Protein AF-A0A812RTZ8-F1 (afdb_monomer_lite)

Secondary structure (DSSP, 8-state):
--EEEEEEE-HHHHHHHHHHHSTT-S--BTTB-TTGGGT---EEE-PEEEEEEEEEETTEEEEEEEEEE--HIIIIIS---SEEEEEEEE-SS-EEEEEEEE-PPPB-SEEEEEEEE--SSPB---SS-SEEEEETTEEE-GGGPPTTS--S-EE-SS-EEEEETTEEEEE--SS--EEEEE-SS-TT--SSSS---HHHHHTT-TTSPPPTT---EEEEEEEEES-TTTS-SSBSPPPGGGEEETTEE--TT--

Foldseek 3Di:
DWFKKKWFDDPLLQQLLLLQAPPVSDRDAQQADPPLVVQDDGDIWGWDWDDKDFDDDPVDTQKMKTKTATDCCCCVRVQFFGIWIWIWGDDPADIDTDIDGHRGDKDQGFMWMKIWDFDPAAFDADQFEQKWAAPPNDTHRLLPDAFPWQSFKDFGDAGMKGAGPVGIDGDGDDQFRIKGFAFPQRNQTDPRSFGSNNVCSVVSNRRHRDDGHGRRTIMGTNDGCGGRPPHPSIPVDADCVQAPDPPRGDHPPPD

Radius of gyration: 18.99 Å; chains: 1; bounding box: 51×46×48 Å

Structure (mmCIF, N/CA/C/O backbone):
data_AF-A0A812RTZ8-F1
#
_entry.id   AF-A0A812RTZ8-F1
#
loop_
_atom_site.group_PDB
_atom_site.id
_atom_site.type_symbol
_atom_site.label_atom_id
_atom_site.label_alt_id
_atom_site.label_comp_id
_atom_site.label_asym_id
_atom_site.label_entity_id
_atom_site.label_seq_id
_atom_site.pdbx_PDB_ins_code
_atom_site.Cartn_x
_atom_site.Cartn_y
_atom_site.Cartn_z
_atom_site.occupancy
_atom_site.B_iso_or_equiv
_atom_site.auth_seq_id
_atom_site.auth_comp_id
_atom_site.auth_asym_id
_atom_site.auth_atom_id
_atom_site.pdbx_PDB_model_num
ATOM 1 N N . MET A 1 1 ? -8.915 5.136 9.305 1.00 66.75 1 MET A N 1
ATOM 2 C CA . MET A 1 1 ? -8.435 3.767 9.608 1.00 66.75 1 MET A CA 1
ATOM 3 C C . MET A 1 1 ? -8.771 2.836 8.448 1.00 66.75 1 MET A C 1
ATOM 5 O O . MET A 1 1 ? -9.761 3.098 7.780 1.00 66.75 1 MET A O 1
ATOM 9 N N . GLY A 1 2 ? -7.937 1.814 8.209 1.00 84.31 2 GLY A N 1
ATOM 10 C CA . GLY A 1 2 ? -8.222 0.627 7.388 1.00 84.31 2 GLY A CA 1
ATOM 11 C C . GLY A 1 2 ? -8.644 0.832 5.928 1.00 84.31 2 GLY A C 1
ATOM 12 O O . GLY A 1 2 ? -9.663 0.286 5.524 1.00 84.31 2 GLY A O 1
ATOM 13 N N . ALA A 1 3 ? -7.908 1.600 5.119 1.00 94.00 3 ALA A N 1
ATOM 14 C CA . ALA A 1 3 ? -8.292 1.836 3.722 1.00 94.00 3 ALA A CA 1
ATOM 15 C C . ALA A 1 3 ? -7.666 0.809 2.765 1.00 94.00 3 ALA A C 1
ATOM 17 O O . ALA A 1 3 ? -6.473 0.902 2.469 1.00 94.00 3 ALA A O 1
ATOM 18 N N . TYR A 1 4 ? -8.470 -0.122 2.241 1.00 97.38 4 TYR A N 1
ATOM 19 C CA . TYR A 1 4 ? -8.039 -1.023 1.168 1.00 97.38 4 TYR A CA 1
ATOM 20 C C . TYR A 1 4 ? -7.760 -0.241 -0.123 1.00 97.38 4 TYR A C 1
ATOM 22 O O . TYR A 1 4 ? -8.539 0.629 -0.528 1.00 97.38 4 TYR A O 1
ATOM 30 N N . ALA A 1 5 ? -6.670 -0.580 -0.803 1.00 97.56 5 ALA A N 1
ATOM 31 C CA . ALA A 1 5 ? -6.463 -0.220 -2.194 1.00 97.56 5 ALA A CA 1
ATOM 32 C C . ALA A 1 5 ? -5.782 -1.348 -2.963 1.00 97.56 5 ALA A C 1
ATOM 34 O O . ALA A 1 5 ? -5.054 -2.172 -2.409 1.00 97.56 5 ALA A O 1
ATOM 35 N N . TYR A 1 6 ? -5.999 -1.313 -4.268 1.00 97.81 6 TYR A N 1
ATOM 36 C CA . TYR A 1 6 ? -5.327 -2.139 -5.251 1.00 97.81 6 TYR A CA 1
ATOM 37 C C . TYR A 1 6 ? -4.528 -1.222 -6.173 1.00 97.81 6 TYR A C 1
ATOM 39 O O . TYR A 1 6 ? -5.055 -0.213 -6.631 1.00 97.81 6 TYR A O 1
ATOM 47 N N . GLN A 1 7 ? -3.268 -1.526 -6.439 1.00 97.56 7 GLN A N 1
ATOM 48 C CA . GLN A 1 7 ? -2.406 -0.726 -7.296 1.00 97.56 7 GLN A CA 1
ATOM 49 C C . GLN A 1 7 ? -1.886 -1.575 -8.443 1.00 97.56 7 GLN A C 1
ATOM 51 O O . GLN A 1 7 ? -1.353 -2.659 -8.221 1.00 97.56 7 GLN A O 1
ATOM 56 N N . THR A 1 8 ? -2.018 -1.053 -9.655 1.00 96.94 8 THR A N 1
ATOM 57 C CA . THR A 1 8 ? -1.380 -1.579 -10.857 1.00 96.94 8 THR A CA 1
ATOM 58 C C . THR A 1 8 ? -0.143 -0.752 -11.173 1.00 96.94 8 THR A C 1
ATOM 60 O O . THR A 1 8 ? -0.125 0.458 -10.945 1.00 96.94 8 THR A O 1
ATOM 63 N N . PHE A 1 9 ? 0.884 -1.422 -11.677 1.00 95.94 9 PHE A N 1
ATOM 64 C CA . PHE A 1 9 ? 2.194 -0.868 -11.995 1.00 95.94 9 PHE A CA 1
ATOM 65 C C . PHE A 1 9 ? 2.494 -1.115 -13.462 1.00 95.94 9 PHE A C 1
ATOM 67 O O . PHE A 1 9 ? 2.056 -2.125 -14.030 1.00 95.94 9 PHE A O 1
ATOM 74 N N . ASN A 1 10 ? 3.270 -0.225 -14.065 1.00 94.94 10 ASN A N 1
ATOM 75 C CA . ASN A 1 10 ? 3.815 -0.443 -15.391 1.00 94.94 10 ASN A CA 1
ATOM 76 C C . ASN A 1 10 ? 5.263 0.077 -15.511 1.00 94.94 10 ASN A C 1
ATOM 78 O O . ASN A 1 10 ? 5.963 0.257 -14.510 1.00 94.94 10 ASN A O 1
ATOM 82 N N . ASP A 1 11 ? 5.760 0.289 -16.733 1.00 93.56 11 ASP A N 1
ATOM 83 C CA . ASP A 1 11 ? 7.159 0.663 -16.950 1.00 93.56 11 ASP A CA 1
ATOM 84 C C . ASP A 1 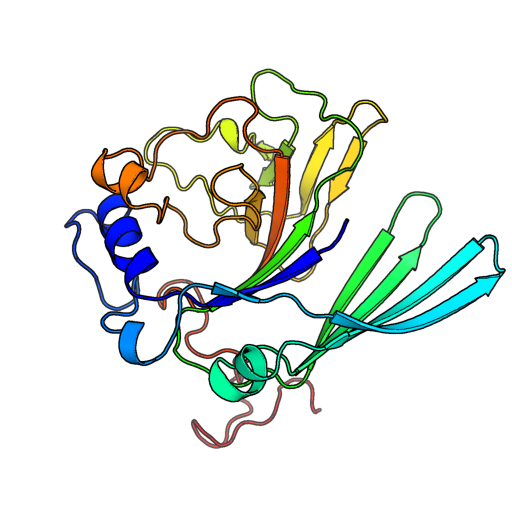11 ? 7.505 2.035 -16.348 1.00 93.56 11 ASP A C 1
ATOM 86 O O . ASP A 1 11 ? 8.696 2.326 -16.187 1.00 93.56 11 ASP A O 1
ATOM 90 N N . THR A 1 12 ? 6.512 2.876 -16.018 1.00 94.56 12 THR A N 1
ATOM 91 C CA . THR A 1 12 ? 6.751 4.155 -15.330 1.00 94.56 12 THR A CA 1
ATOM 92 C C . THR A 1 12 ? 7.290 3.960 -13.922 1.00 94.56 12 THR A C 1
ATOM 94 O O . THR A 1 12 ? 8.064 4.797 -13.471 1.00 94.56 12 THR A O 1
ATOM 97 N N . GLU A 1 13 ? 6.981 2.840 -13.265 1.00 94.56 13 GLU A N 1
ATOM 98 C CA . GLU A 1 13 ? 7.572 2.488 -11.972 1.00 94.56 13 GLU A CA 1
ATOM 99 C C . GLU A 1 13 ? 8.810 1.606 -12.136 1.00 94.56 13 GLU A C 1
ATOM 101 O O . GLU A 1 13 ? 9.810 1.826 -11.450 1.00 94.56 13 GLU A O 1
ATOM 106 N N . TRP A 1 14 ? 8.793 0.637 -13.063 1.00 93.06 14 TRP A N 1
ATOM 107 C CA . TRP A 1 14 ? 9.898 -0.321 -13.202 1.00 93.06 14 TRP A CA 1
ATOM 108 C C . TRP A 1 14 ? 11.219 0.331 -13.573 1.00 93.06 14 TRP A C 1
ATOM 110 O O . TRP A 1 14 ? 12.255 -0.056 -13.032 1.00 93.06 14 TRP A O 1
ATOM 120 N N . LYS A 1 15 ? 11.204 1.309 -14.484 1.00 92.75 15 LYS A N 1
ATOM 121 C CA . LYS A 1 15 ? 12.435 1.946 -14.971 1.00 92.75 15 LYS A CA 1
ATOM 122 C C . LYS A 1 15 ? 13.142 2.728 -13.852 1.00 92.75 15 LYS A C 1
ATOM 124 O O . LYS A 1 15 ? 14.312 2.435 -13.603 1.00 92.75 15 LYS A O 1
ATOM 129 N N . PRO A 1 16 ? 12.478 3.653 -13.126 1.00 94.38 16 PRO A N 1
ATOM 130 C CA . PRO A 1 16 ? 13.071 4.288 -11.951 1.00 94.38 16 PRO A CA 1
ATOM 131 C C . PRO A 1 16 ? 13.465 3.303 -10.853 1.00 94.38 16 PRO A C 1
ATOM 133 O O . PRO A 1 16 ? 14.580 3.381 -10.348 1.00 94.38 16 PRO A O 1
ATOM 136 N N . PHE A 1 17 ? 12.579 2.364 -10.504 1.00 93.75 17 PHE A N 1
ATOM 137 C CA . PHE A 1 17 ? 12.847 1.377 -9.460 1.00 93.75 17 PHE A CA 1
ATOM 138 C C . PHE A 1 17 ? 14.137 0.608 -9.741 1.00 93.75 17 PHE A C 1
ATOM 140 O O . PHE A 1 17 ? 15.010 0.500 -8.884 1.00 93.75 17 PHE A O 1
ATOM 147 N N . THR A 1 18 ? 14.276 0.122 -10.969 1.00 91.19 18 THR A N 1
ATOM 148 C CA . THR A 1 18 ? 15.441 -0.644 -11.393 1.00 91.19 18 THR A CA 1
ATOM 149 C C . THR A 1 18 ? 16.708 0.203 -11.362 1.00 91.19 18 THR A C 1
ATOM 151 O O . THR A 1 18 ? 17.742 -0.260 -10.890 1.00 91.19 18 THR A O 1
ATOM 154 N N . TYR A 1 19 ? 16.625 1.465 -11.789 1.00 91.56 19 TYR A N 1
ATOM 155 C CA . TYR A 1 19 ? 17.744 2.393 -11.668 1.00 91.56 19 TYR A CA 1
ATOM 156 C C . TYR A 1 19 ? 18.161 2.595 -10.202 1.00 91.56 19 TYR A C 1
ATOM 158 O O . TYR A 1 19 ? 19.346 2.688 -9.904 1.00 91.56 19 TYR A O 1
ATOM 166 N N . ALA A 1 20 ? 17.207 2.637 -9.273 1.00 91.69 20 ALA A N 1
ATOM 167 C CA . ALA A 1 20 ? 17.492 2.797 -7.852 1.00 91.69 20 ALA A CA 1
ATOM 168 C C . ALA A 1 20 ? 18.010 1.521 -7.166 1.00 91.69 20 ALA A C 1
ATOM 170 O O . ALA A 1 20 ? 18.787 1.625 -6.220 1.00 91.69 20 ALA A O 1
ATOM 171 N N . TYR A 1 21 ? 17.536 0.345 -7.583 1.00 91.69 21 TYR A N 1
ATOM 172 C CA . TYR A 1 21 ? 17.686 -0.901 -6.827 1.00 91.69 21 TYR A CA 1
ATOM 173 C C . TYR A 1 21 ? 18.672 -1.898 -7.443 1.00 91.69 21 TYR A C 1
ATOM 175 O O . TYR A 1 21 ? 19.401 -2.566 -6.710 1.00 91.69 21 TYR A O 1
ATOM 183 N N . CYS A 1 22 ? 18.708 -2.024 -8.771 1.00 89.25 22 CYS A N 1
ATOM 184 C CA . CYS A 1 22 ? 19.592 -2.970 -9.448 1.00 89.25 22 CYS A CA 1
ATOM 185 C C . CYS A 1 22 ? 20.960 -2.329 -9.697 1.00 89.25 22 CYS A C 1
ATOM 187 O O . CYS A 1 22 ? 21.049 -1.207 -10.193 1.00 89.25 22 CYS A O 1
ATOM 189 N N . LEU A 1 23 ? 22.031 -3.067 -9.394 1.00 85.12 23 LEU A N 1
ATOM 190 C CA . LEU A 1 23 ? 23.413 -2.574 -9.482 1.00 85.12 23 LEU A CA 1
ATOM 191 C C . LEU A 1 23 ? 23.849 -2.178 -10.901 1.00 85.12 23 LEU A C 1
ATOM 193 O O . LEU A 1 23 ? 24.709 -1.320 -11.055 1.00 85.12 23 LEU A O 1
ATOM 197 N N . ASP A 1 24 ? 23.281 -2.804 -11.929 1.00 88.38 24 ASP A N 1
ATOM 198 C CA . ASP A 1 24 ? 23.552 -2.497 -13.338 1.00 88.38 24 ASP A CA 1
ATOM 199 C C . ASP A 1 24 ? 22.587 -1.449 -13.922 1.00 88.38 24 ASP A C 1
ATOM 201 O O . ASP A 1 24 ? 22.722 -1.054 -15.082 1.00 88.38 24 ASP A O 1
ATOM 205 N N . HIS A 1 25 ? 21.612 -0.998 -13.126 1.00 87.94 25 HIS A N 1
ATOM 206 C CA . HIS A 1 25 ? 20.538 -0.094 -13.528 1.00 87.94 25 HIS A CA 1
ATOM 207 C C . HIS A 1 25 ? 19.707 -0.599 -14.725 1.00 87.94 25 HIS A C 1
ATOM 209 O O . HIS A 1 25 ? 19.065 0.204 -15.408 1.00 87.94 25 HIS A O 1
ATOM 215 N N . GLN A 1 26 ? 19.708 -1.911 -14.999 1.00 87.00 26 GLN A N 1
ATOM 216 C CA . GLN A 1 26 ? 18.977 -2.524 -16.112 1.00 87.00 26 GLN A CA 1
ATOM 217 C C . GLN A 1 26 ? 17.823 -3.388 -15.619 1.00 87.00 26 GLN A C 1
ATOM 219 O O . GLN A 1 26 ? 17.943 -4.108 -14.634 1.00 87.00 26 GLN A O 1
ATOM 224 N N . MET A 1 27 ? 16.688 -3.336 -16.325 1.00 86.12 27 MET A N 1
ATOM 225 C CA . MET A 1 27 ? 15.540 -4.201 -16.034 1.00 86.12 27 MET A CA 1
ATOM 226 C C . MET A 1 27 ? 15.933 -5.668 -16.181 1.00 86.12 27 MET A C 1
ATOM 228 O O . MET A 1 27 ? 16.280 -6.122 -17.270 1.00 86.12 27 MET A O 1
ATOM 232 N N . GLN A 1 28 ? 15.834 -6.409 -15.081 1.00 82.25 28 GLN A N 1
ATOM 233 C CA . GLN A 1 28 ? 16.120 -7.836 -15.040 1.00 82.25 28 GLN A CA 1
ATOM 234 C C . GLN A 1 28 ? 14.826 -8.637 -14.914 1.00 82.25 28 GLN A C 1
ATOM 236 O O . GLN A 1 28 ? 13.902 -8.263 -14.176 1.00 82.25 28 GLN A O 1
ATOM 241 N N . ALA A 1 29 ? 14.778 -9.769 -15.619 1.00 78.88 29 ALA A N 1
ATOM 242 C CA . ALA A 1 29 ? 13.724 -10.754 -15.433 1.00 78.88 29 ALA A CA 1
ATOM 243 C C . ALA A 1 29 ? 13.704 -11.199 -13.964 1.00 78.88 29 ALA A C 1
ATOM 245 O O . ALA A 1 29 ? 14.739 -11.509 -13.380 1.00 78.88 29 ALA A O 1
ATOM 246 N N . GLY A 1 30 ? 12.520 -11.198 -13.359 1.00 81.25 30 GLY A N 1
ATOM 247 C CA . GLY A 1 30 ? 12.341 -11.544 -11.952 1.00 81.25 30 GLY A CA 1
ATOM 248 C C . GLY A 1 30 ? 12.328 -10.354 -10.994 1.00 81.25 30 GLY A C 1
ATOM 249 O O . GLY A 1 30 ? 11.637 -10.447 -9.991 1.00 81.25 30 GLY A O 1
ATOM 250 N N . PHE A 1 31 ? 12.966 -9.226 -11.314 1.00 84.06 31 PHE A N 1
ATOM 251 C CA . PHE A 1 31 ? 12.882 -7.990 -10.509 1.00 84.06 31 PHE A CA 1
ATOM 252 C C . PHE A 1 31 ? 11.928 -6.947 -11.092 1.00 84.06 31 PHE A C 1
ATOM 254 O O . PHE A 1 31 ? 11.524 -6.014 -10.404 1.00 84.06 31 PHE A O 1
ATOM 261 N N . SER A 1 32 ? 11.590 -7.092 -12.369 1.00 88.12 32 SER A N 1
ATOM 262 C CA . SER A 1 32 ? 10.770 -6.150 -13.122 1.00 88.12 32 SER A CA 1
ATOM 263 C C . SER A 1 32 ? 9.871 -6.891 -14.108 1.00 88.12 32 SER A C 1
ATOM 265 O O . SER A 1 32 ? 10.052 -8.089 -14.360 1.00 88.12 32 SER A O 1
ATOM 267 N N . LYS A 1 33 ? 8.915 -6.163 -14.695 1.00 88.00 33 LYS A N 1
ATOM 268 C CA . LYS A 1 33 ? 8.027 -6.662 -15.751 1.00 88.00 33 LYS A CA 1
ATOM 269 C C . LYS A 1 33 ? 8.167 -5.776 -16.998 1.00 88.00 33 LYS A C 1
ATOM 271 O O . LYS A 1 33 ? 7.364 -4.865 -17.181 1.00 88.00 33 LYS A O 1
ATOM 276 N N . PRO A 1 34 ? 9.202 -5.992 -17.836 1.00 86.19 34 PRO A N 1
ATOM 277 C CA . PRO A 1 34 ? 9.448 -5.162 -19.014 1.00 86.19 34 PRO A CA 1
ATOM 278 C C . PRO A 1 34 ? 8.269 -5.178 -19.989 1.00 86.19 34 PRO A C 1
ATOM 280 O O . PRO A 1 34 ? 7.639 -6.218 -20.184 1.00 86.19 34 PRO A O 1
ATOM 283 N N . ASN A 1 35 ? 8.020 -4.049 -20.658 1.00 86.50 35 ASN A N 1
ATOM 284 C CA . ASN A 1 35 ? 6.919 -3.861 -21.611 1.00 86.50 35 ASN A CA 1
ATOM 285 C C . ASN A 1 35 ? 5.522 -3.952 -20.975 1.00 86.50 35 ASN A C 1
ATOM 287 O O . ASN A 1 35 ? 4.527 -4.173 -21.671 1.00 86.50 35 ASN A O 1
ATOM 291 N N . SER A 1 36 ? 5.425 -3.758 -19.659 1.00 89.12 36 SER A N 1
ATOM 292 C CA . SER A 1 36 ? 4.156 -3.817 -18.923 1.00 89.12 36 SER A CA 1
ATOM 293 C C . SER A 1 36 ? 3.169 -2.719 -19.326 1.00 89.12 36 SER A C 1
ATOM 295 O O . SER A 1 36 ? 1.966 -2.918 -19.195 1.00 89.12 36 SER A O 1
ATOM 297 N N . ASN A 1 37 ? 3.638 -1.622 -19.933 1.00 90.88 37 ASN A N 1
ATOM 298 C CA . ASN A 1 37 ? 2.779 -0.581 -20.517 1.00 90.88 37 ASN A CA 1
ATOM 299 C C . ASN A 1 37 ? 1.771 -1.112 -21.551 1.00 90.88 37 ASN A C 1
ATOM 301 O O . ASN A 1 37 ? 0.748 -0.474 -21.781 1.00 90.88 37 ASN A O 1
ATOM 305 N N . ASN A 1 38 ? 2.047 -2.263 -22.171 1.00 90.44 38 ASN A N 1
ATOM 306 C CA . ASN A 1 38 ? 1.126 -2.898 -23.116 1.00 90.44 38 ASN A CA 1
ATOM 307 C C . ASN A 1 38 ? -0.039 -3.628 -22.422 1.00 90.44 38 ASN A C 1
ATOM 309 O O . ASN A 1 38 ? -0.995 -4.013 -23.091 1.00 90.44 38 ASN A O 1
ATOM 313 N N . PHE A 1 39 ? 0.043 -3.847 -21.106 1.00 90.94 39 PHE A N 1
ATOM 314 C CA . PHE A 1 39 ? -0.859 -4.724 -20.353 1.00 90.94 39 PHE A CA 1
ATOM 315 C C . PHE A 1 39 ? -1.479 -4.060 -19.116 1.00 90.94 39 PHE A C 1
ATOM 317 O O . PHE A 1 39 ? -2.541 -4.493 -18.673 1.00 90.94 39 PHE A O 1
ATOM 324 N N . SER A 1 40 ? -0.853 -3.021 -18.555 1.00 94.25 40 SER A N 1
ATOM 325 C CA . SER A 1 40 ? -1.334 -2.319 -17.363 1.00 94.25 40 SER A CA 1
ATOM 326 C C . SER A 1 40 ? -1.091 -0.810 -17.411 1.00 94.25 40 SER A C 1
ATOM 328 O O . SER A 1 40 ? -0.136 -0.303 -18.006 1.00 94.25 40 SER A O 1
ATOM 330 N N . GLU A 1 41 ? -1.963 -0.072 -16.725 1.00 95.81 41 GLU A N 1
ATOM 331 C CA . GLU A 1 41 ? -1.735 1.333 -16.388 1.00 95.81 41 GLU A CA 1
ATOM 332 C C . GLU A 1 41 ? -1.193 1.457 -14.964 1.00 95.81 41 GLU A C 1
ATOM 334 O O . GLU A 1 41 ? -1.596 0.699 -14.083 1.00 95.81 41 GLU A O 1
ATOM 339 N N . SER A 1 42 ? -0.316 2.427 -14.720 1.00 96.19 42 SER A N 1
ATOM 340 C CA . SER A 1 42 ? 0.067 2.798 -13.359 1.00 96.19 42 SER A CA 1
ATOM 341 C C . SER A 1 42 ? -1.084 3.534 -12.684 1.00 96.19 42 SER A C 1
ATOM 343 O O . SER A 1 42 ? -1.458 4.637 -13.099 1.00 96.19 42 SER A O 1
ATOM 345 N N . ARG A 1 43 ? -1.708 2.906 -11.680 1.00 97.19 43 ARG A N 1
ATOM 346 C CA . ARG A 1 43 ? -2.862 3.497 -10.995 1.00 97.19 43 ARG A CA 1
ATOM 347 C C . ARG A 1 43 ? -3.174 2.843 -9.661 1.00 97.19 43 ARG A C 1
ATOM 349 O O . ARG A 1 43 ? -3.094 1.630 -9.509 1.00 97.19 43 ARG A O 1
ATOM 356 N N . VAL A 1 44 ? -3.650 3.663 -8.725 1.00 97.69 44 VAL A N 1
ATOM 357 C CA . VAL A 1 44 ? -4.318 3.206 -7.503 1.00 97.69 44 VAL A CA 1
ATOM 358 C C . VAL A 1 44 ? -5.829 3.163 -7.722 1.00 97.69 44 VAL A C 1
ATOM 360 O O . VAL A 1 44 ? -6.460 4.154 -8.096 1.00 97.69 44 VAL A O 1
ATOM 363 N N . TRP A 1 45 ? -6.409 2.009 -7.435 1.00 98.12 45 TRP A N 1
ATOM 364 C CA . TRP A 1 45 ? -7.824 1.692 -7.501 1.00 98.12 45 TRP A CA 1
ATOM 365 C C . TRP A 1 45 ? -8.366 1.539 -6.085 1.00 98.12 45 TRP A C 1
ATOM 367 O O . TRP A 1 45 ? -7.777 0.858 -5.241 1.00 98.12 45 TRP A O 1
ATOM 377 N N . ARG A 1 46 ? -9.504 2.176 -5.821 1.00 98.06 46 ARG A N 1
ATOM 378 C CA . ARG A 1 46 ? -10.183 2.118 -4.526 1.00 98.06 46 ARG A CA 1
ATOM 379 C C . ARG A 1 46 ? -11.588 1.570 -4.722 1.00 98.06 46 ARG A C 1
ATOM 381 O O . ARG A 1 46 ? -12.229 1.967 -5.699 1.00 98.06 46 ARG A O 1
ATOM 388 N N . PRO A 1 47 ? -12.061 0.694 -3.829 1.00 98.19 47 PRO A N 1
ATOM 389 C CA . PRO A 1 47 ? -13.431 0.238 -3.892 1.00 98.19 47 PRO A CA 1
ATOM 390 C C . PRO A 1 47 ? -14.395 1.309 -3.369 1.00 98.19 47 PRO A C 1
ATOM 392 O O . PRO A 1 47 ? -13.996 2.226 -2.644 1.00 98.19 47 PRO A O 1
ATOM 395 N N . THR A 1 48 ? -15.670 1.164 -3.708 1.00 98.19 48 THR A N 1
ATOM 396 C CA . THR A 1 48 ? -16.786 1.918 -3.124 1.00 98.19 48 THR A CA 1
ATOM 397 C C . THR A 1 48 ? -17.556 1.046 -2.141 1.00 98.19 48 THR A C 1
ATOM 399 O O . THR A 1 48 ? -17.632 -0.165 -2.321 1.00 98.19 48 THR A O 1
ATOM 402 N N . LEU A 1 49 ? -18.104 1.649 -1.084 1.00 98.12 49 LEU A N 1
ATOM 403 C CA . LEU A 1 49 ? -19.006 0.964 -0.155 1.00 98.12 49 LEU A CA 1
ATOM 404 C C . LEU A 1 49 ? -20.356 0.739 -0.843 1.00 98.12 49 LEU A C 1
ATOM 406 O O . LEU A 1 49 ? -20.982 1.709 -1.261 1.00 98.12 49 LEU A O 1
ATOM 410 N N . GLU A 1 50 ? -20.799 -0.512 -0.927 1.00 98.06 50 GLU A N 1
ATOM 411 C CA . GLU A 1 50 ? -22.117 -0.872 -1.472 1.00 98.06 50 GLU A CA 1
ATOM 412 C C . GLU A 1 50 ? -23.124 -1.112 -0.350 1.00 98.06 50 GLU A C 1
ATOM 414 O O . GLU A 1 50 ? -24.234 -0.580 -0.361 1.00 98.06 50 GLU A O 1
ATOM 419 N N . HIS A 1 51 ? -22.716 -1.890 0.653 1.00 98.06 51 HIS A N 1
ATOM 420 C CA . HIS A 1 51 ? -23.571 -2.264 1.769 1.00 98.06 51 HIS A CA 1
ATOM 421 C C . HIS A 1 51 ? -22.806 -2.206 3.086 1.00 98.06 51 HIS A C 1
ATOM 423 O O . HIS A 1 51 ? -21.615 -2.507 3.149 1.00 98.06 51 HIS A O 1
ATOM 429 N N . LEU A 1 52 ? -23.517 -1.831 4.147 1.00 96.69 52 LEU A N 1
ATOM 430 C CA . LEU A 1 52 ? -23.023 -1.854 5.515 1.00 96.69 52 LEU A CA 1
ATOM 431 C C . LEU A 1 52 ? -24.095 -2.480 6.402 1.00 96.69 52 LEU A C 1
ATOM 433 O O . LEU A 1 52 ? -25.173 -1.911 6.577 1.00 96.69 52 LEU A O 1
ATOM 437 N N . TRP A 1 53 ? -23.787 -3.642 6.962 1.00 95.50 53 TRP A N 1
ATOM 438 C CA . TRP A 1 53 ? -24.619 -4.298 7.962 1.00 95.50 53 TRP A CA 1
ATOM 439 C C . TRP A 1 53 ? -24.005 -4.070 9.330 1.00 95.50 53 TRP A C 1
ATOM 441 O O . TRP A 1 53 ? -22.807 -4.261 9.512 1.00 95.50 53 TRP A O 1
ATOM 451 N N . ILE A 1 54 ? -24.823 -3.653 10.289 1.00 93.56 54 ILE A N 1
ATOM 452 C CA . ILE A 1 54 ? -24.381 -3.340 11.645 1.00 93.56 54 ILE A CA 1
ATOM 453 C C . ILE A 1 54 ? -25.210 -4.179 12.606 1.00 93.56 54 ILE A C 1
ATOM 455 O O . ILE A 1 54 ? -26.439 -4.171 12.542 1.00 93.56 54 ILE A O 1
ATOM 459 N N . SER A 1 55 ? -24.529 -4.890 13.496 1.00 89.44 55 SER A N 1
ATOM 460 C CA . SER A 1 55 ? -25.129 -5.593 14.620 1.00 89.44 55 SER A CA 1
ATOM 461 C C . SER A 1 55 ? -24.878 -4.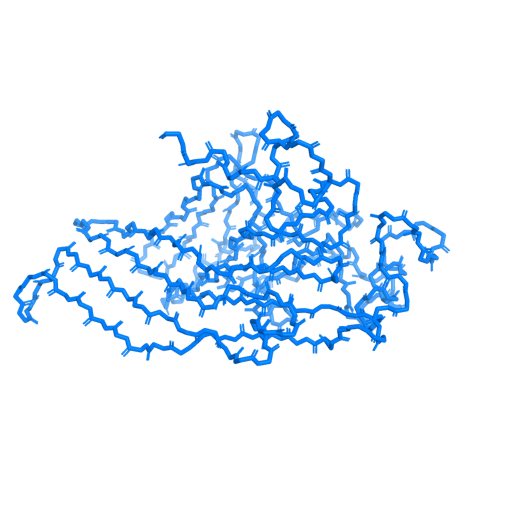798 15.898 1.00 89.44 55 SER A C 1
ATOM 463 O O . SER A 1 55 ? -23.732 -4.568 16.292 1.00 89.44 55 SER A O 1
ATOM 465 N N . GLY A 1 56 ? -25.960 -4.371 16.541 1.00 79.75 56 GLY A N 1
ATOM 466 C CA . GLY A 1 56 ? -25.927 -3.588 17.770 1.00 79.75 56 GLY A CA 1
ATOM 467 C C . GLY A 1 56 ? -27.054 -2.564 17.832 1.00 79.75 56 GLY A C 1
ATOM 468 O O . GLY A 1 56 ? -28.009 -2.608 17.056 1.00 79.75 56 GLY A O 1
ATOM 469 N N . SER A 1 57 ? -26.943 -1.637 18.778 1.00 73.25 57 SER A N 1
ATOM 470 C CA . SER A 1 57 ? -27.860 -0.503 18.908 1.00 73.25 57 SER A CA 1
ATOM 471 C C . SER A 1 57 ? -27.335 0.713 18.138 1.00 73.25 57 SER A C 1
ATOM 473 O O . SER A 1 57 ? -26.170 0.766 17.754 1.00 73.25 57 SER A O 1
ATOM 475 N N . SER A 1 58 ? -28.161 1.748 17.972 1.00 65.81 58 SER A N 1
ATOM 476 C CA . SER A 1 58 ? -27.754 3.007 17.326 1.00 65.81 58 SER A CA 1
ATOM 477 C C . SER A 1 58 ? -26.557 3.704 17.991 1.00 65.81 58 SER A C 1
ATOM 479 O O . SER A 1 58 ? -25.920 4.541 17.359 1.00 65.81 58 SER A O 1
ATOM 481 N N . ASN A 1 59 ? -26.264 3.385 19.259 1.00 69.06 59 ASN A N 1
ATOM 482 C CA . ASN A 1 59 ? -25.267 4.083 20.078 1.00 69.06 59 ASN A CA 1
ATOM 483 C C . ASN A 1 59 ? -24.034 3.224 20.402 1.00 69.06 59 ASN A C 1
ATOM 485 O O . ASN A 1 59 ? -23.074 3.733 20.975 1.00 69.06 59 ASN A O 1
ATOM 489 N N . ALA A 1 60 ? -24.067 1.934 20.069 1.00 74.69 60 ALA A N 1
ATOM 490 C CA . ALA A 1 60 ? -22.969 0.996 20.259 1.00 74.69 60 ALA A CA 1
ATOM 491 C C . ALA A 1 60 ? -23.189 -0.202 19.333 1.00 74.69 60 ALA A C 1
ATOM 493 O O . ALA A 1 60 ? -24.246 -0.841 19.406 1.00 74.69 60 ALA A O 1
ATOM 494 N N . PHE A 1 61 ? -22.205 -0.488 18.481 1.00 82.19 61 PHE A N 1
ATOM 495 C CA . PHE A 1 61 ? -22.176 -1.703 17.678 1.00 82.19 61 PHE A CA 1
ATOM 496 C C . PHE A 1 61 ? -21.016 -2.584 18.121 1.00 82.19 61 PHE A C 1
ATOM 498 O O . PHE A 1 61 ? -19.928 -2.084 18.402 1.00 82.19 61 PHE A O 1
ATOM 505 N N . ASP A 1 62 ? -21.269 -3.886 18.154 1.00 87.25 62 ASP A N 1
ATOM 506 C CA . ASP A 1 62 ? -20.259 -4.883 18.511 1.00 87.25 62 ASP A CA 1
ATOM 507 C C . ASP A 1 62 ? -19.614 -5.463 17.246 1.00 87.25 62 ASP A C 1
ATOM 509 O O . ASP A 1 62 ? -18.447 -5.855 17.242 1.00 87.25 62 ASP A O 1
ATOM 513 N N . PHE A 1 63 ? -20.376 -5.487 16.147 1.00 92.56 63 PHE A N 1
ATOM 514 C CA . PHE A 1 63 ? -19.957 -6.071 14.883 1.00 92.56 63 PHE A CA 1
ATOM 515 C C . PHE A 1 63 ? -20.553 -5.327 13.686 1.00 92.56 63 PHE A C 1
ATOM 517 O O . PHE A 1 63 ? -21.726 -4.946 13.699 1.00 92.56 63 PHE A O 1
ATOM 524 N N . ALA A 1 64 ? -19.763 -5.141 12.634 1.00 94.81 64 ALA A N 1
ATOM 525 C CA . ALA A 1 64 ? -20.235 -4.633 11.355 1.00 94.81 64 ALA A CA 1
ATOM 526 C C . ALA A 1 64 ? -19.591 -5.388 10.189 1.00 94.81 64 ALA A C 1
ATOM 528 O O . ALA A 1 64 ? -18.463 -5.860 10.287 1.00 94.81 64 ALA A O 1
ATOM 529 N N . VAL A 1 65 ? -20.299 -5.472 9.068 1.00 96.94 65 VAL A N 1
ATOM 530 C CA . VAL A 1 65 ? -19.778 -6.006 7.807 1.00 96.94 65 VAL A CA 1
ATOM 531 C C . VAL A 1 65 ? -19.963 -4.946 6.740 1.00 96.94 65 VAL A C 1
ATOM 533 O O . VAL A 1 65 ? -21.085 -4.513 6.485 1.00 96.94 65 VAL A O 1
ATOM 536 N N . ALA A 1 66 ? -18.870 -4.533 6.110 1.00 97.50 66 ALA A N 1
ATOM 537 C CA . ALA A 1 66 ? -18.906 -3.668 4.940 1.00 97.50 66 ALA A CA 1
ATOM 538 C C . ALA A 1 66 ? -18.665 -4.502 3.677 1.00 97.50 66 ALA A C 1
ATOM 540 O O . ALA A 1 66 ? -17.628 -5.152 3.565 1.00 97.50 66 ALA A O 1
ATOM 541 N N . GLU A 1 67 ? -19.584 -4.461 2.715 1.00 98.50 67 GLU A N 1
ATOM 542 C CA . GLU A 1 67 ? -19.329 -4.937 1.353 1.00 98.50 67 GLU A CA 1
ATOM 543 C C . GLU A 1 67 ? -18.831 -3.774 0.501 1.00 98.50 67 GLU A C 1
ATOM 545 O O . GLU A 1 67 ? -19.516 -2.762 0.327 1.00 98.50 67 GLU A O 1
ATOM 550 N N . LEU A 1 68 ? -17.637 -3.940 -0.056 1.00 98.56 68 LEU A N 1
ATOM 551 C CA . LEU A 1 68 ? -17.004 -2.991 -0.953 1.00 98.56 68 LEU A CA 1
ATOM 552 C C . LEU A 1 68 ? -16.905 -3.576 -2.369 1.00 98.56 68 LEU A C 1
ATOM 554 O O . LEU A 1 68 ? -16.597 -4.759 -2.553 1.00 98.56 68 LEU A O 1
ATOM 558 N N . ARG A 1 69 ? -17.099 -2.733 -3.384 1.00 98.62 69 ARG A N 1
ATOM 559 C CA . ARG A 1 69 ? -17.015 -3.092 -4.806 1.00 98.62 69 ARG A CA 1
ATOM 560 C C . ARG A 1 69 ? -15.837 -2.399 -5.469 1.00 98.62 69 ARG A C 1
ATOM 562 O O . ARG A 1 69 ? -15.708 -1.180 -5.398 1.00 98.62 69 ARG A O 1
ATOM 569 N N . MET A 1 70 ? -14.984 -3.163 -6.148 1.00 98.56 70 MET A N 1
ATOM 570 C CA . MET A 1 70 ? -13.904 -2.581 -6.947 1.00 98.56 70 MET A CA 1
ATOM 571 C C . MET A 1 70 ? -14.428 -2.035 -8.285 1.00 98.56 70 MET A C 1
ATOM 573 O O . MET A 1 70 ? -15.356 -2.608 -8.863 1.00 98.56 70 MET A O 1
ATOM 577 N N . PRO A 1 71 ? -13.812 -0.973 -8.839 1.00 98.56 71 PRO A N 1
ATOM 578 C CA . PRO A 1 71 ? -14.145 -0.487 -10.172 1.00 98.56 71 PRO A CA 1
ATOM 579 C C . PRO A 1 71 ? -13.995 -1.586 -11.228 1.00 98.56 71 PRO A C 1
ATOM 581 O O . PRO A 1 71 ? -12.955 -2.249 -11.274 1.00 98.56 71 PRO A O 1
ATOM 584 N N . ARG A 1 72 ? -14.975 -1.707 -12.134 1.00 98.12 72 ARG A N 1
ATOM 585 C CA . ARG A 1 72 ? -15.003 -2.742 -13.188 1.00 98.12 72 ARG A CA 1
ATOM 586 C C . ARG A 1 72 ? -13.698 -2.858 -13.965 1.00 98.12 72 ARG A C 1
ATOM 588 O O . ARG A 1 72 ? -13.185 -3.951 -14.123 1.00 98.12 72 ARG A O 1
ATOM 595 N N . LYS A 1 73 ? -13.097 -1.737 -14.379 1.00 97.75 73 LYS A N 1
ATOM 596 C CA . LYS A 1 73 ? -11.813 -1.763 -15.104 1.00 97.75 73 LYS A CA 1
ATOM 597 C C . LYS A 1 73 ? -10.709 -2.467 -14.302 1.00 97.75 73 LYS A C 1
ATOM 599 O O . LYS A 1 73 ? -9.948 -3.249 -14.856 1.00 97.75 73 LYS A O 1
ATOM 604 N N . SER A 1 74 ? -10.637 -2.239 -12.991 1.00 97.69 74 SER A N 1
ATOM 605 C CA . SER A 1 74 ? -9.637 -2.905 -12.150 1.00 97.69 74 SER A CA 1
ATOM 606 C C . SER A 1 74 ? -9.909 -4.395 -11.962 1.00 97.69 74 SER A C 1
ATOM 608 O O . SER A 1 74 ? -8.968 -5.177 -12.012 1.00 97.69 74 SER A O 1
ATOM 610 N N . SER A 1 75 ? -11.167 -4.807 -11.792 1.00 97.19 75 SER A N 1
ATOM 611 C CA . SER A 1 75 ? -11.521 -6.203 -11.511 1.00 97.19 75 SER A CA 1
ATOM 612 C C . SER A 1 75 ? -11.644 -7.064 -12.768 1.00 97.19 75 SER A C 1
ATOM 614 O O . SER A 1 75 ? -11.137 -8.179 -12.798 1.00 97.19 75 SER A O 1
ATOM 616 N N . GLU A 1 76 ? -12.256 -6.540 -13.829 1.00 95.94 76 GLU A N 1
ATOM 617 C CA . GLU A 1 76 ? -12.515 -7.257 -15.084 1.00 95.94 76 GLU A CA 1
ATOM 618 C C . GLU A 1 76 ? -11.309 -7.233 -16.044 1.00 95.94 76 GLU A C 1
ATOM 620 O O . GLU A 1 76 ? -11.176 -8.133 -16.868 1.00 95.94 76 GLU A O 1
ATOM 625 N N . THR A 1 77 ? -10.426 -6.225 -15.965 1.00 95.00 77 THR A N 1
ATOM 626 C CA . THR A 1 77 ? -9.250 -6.105 -16.859 1.00 95.00 77 THR A CA 1
ATOM 627 C C . THR A 1 77 ? -7.935 -6.401 -16.149 1.00 95.00 77 THR A C 1
ATOM 629 O O . THR A 1 77 ? -7.116 -7.156 -16.662 1.00 95.00 77 THR A O 1
ATOM 632 N N . TYR A 1 78 ? -7.725 -5.809 -14.973 1.00 95.56 78 TYR A N 1
ATOM 633 C CA . TYR A 1 78 ? -6.451 -5.907 -14.254 1.00 95.56 78 TYR A CA 1
ATOM 634 C C . TYR A 1 78 ? -6.451 -6.974 -13.154 1.00 95.56 78 TYR A C 1
ATOM 636 O O . TYR A 1 78 ? -5.420 -7.224 -12.548 1.00 95.56 78 TYR A O 1
ATOM 644 N N . GLY A 1 79 ? -7.580 -7.648 -12.927 1.00 93.88 79 GLY A N 1
ATOM 645 C CA . GLY A 1 79 ? -7.677 -8.781 -12.013 1.00 93.88 79 GLY A CA 1
ATOM 646 C C . GLY A 1 79 ? -7.652 -8.424 -10.530 1.00 93.88 79 GLY A C 1
ATOM 647 O O . GLY A 1 79 ? -7.318 -9.281 -9.711 1.00 93.88 79 GLY A O 1
ATOM 648 N N . ALA A 1 80 ? -8.040 -7.200 -10.165 1.00 96.81 80 ALA A N 1
ATOM 649 C CA . ALA A 1 80 ? -8.432 -6.868 -8.796 1.00 96.81 80 ALA A CA 1
ATOM 650 C C . ALA A 1 80 ? -9.588 -7.778 -8.325 1.00 96.81 80 ALA A C 1
ATOM 652 O O . ALA A 1 80 ? -10.352 -8.278 -9.156 1.00 96.81 80 ALA A O 1
ATOM 653 N N . PRO A 1 81 ? -9.782 -7.990 -7.011 1.00 97.00 81 PRO A N 1
ATOM 654 C CA . PRO A 1 81 ? -10.989 -8.660 -6.533 1.00 97.00 81 PRO A CA 1
ATOM 655 C C . PRO A 1 81 ? -12.241 -7.896 -6.961 1.00 97.00 81 PRO A C 1
ATOM 657 O O . PRO A 1 81 ? -12.246 -6.671 -6.985 1.00 97.00 81 PRO A O 1
ATOM 660 N N . HIS A 1 82 ? -13.317 -8.608 -7.280 1.00 97.25 82 HIS A N 1
ATOM 661 C CA . HIS A 1 82 ? -14.591 -7.978 -7.614 1.00 97.25 82 HIS A CA 1
ATOM 662 C C . HIS A 1 82 ? -15.279 -7.411 -6.363 1.00 97.25 82 HIS A C 1
ATOM 664 O O . HIS A 1 82 ? -15.799 -6.292 -6.381 1.00 97.25 82 HIS A O 1
ATOM 670 N N . THR A 1 83 ? -15.254 -8.174 -5.270 1.00 98.31 83 THR A N 1
ATOM 671 C CA . THR A 1 83 ? -15.880 -7.824 -3.988 1.00 98.31 83 THR A CA 1
ATOM 672 C C . THR A 1 83 ? -14.856 -7.922 -2.869 1.00 98.31 83 THR A C 1
ATOM 674 O O . THR A 1 83 ? -14.018 -8.826 -2.870 1.00 98.31 83 THR A O 1
ATOM 677 N N . ILE A 1 84 ? -14.947 -7.025 -1.895 1.00 98.38 84 ILE A N 1
ATOM 678 C CA . ILE A 1 84 ? -14.183 -7.096 -0.652 1.00 98.38 84 ILE A CA 1
ATOM 679 C C . ILE A 1 84 ? -15.178 -6.985 0.497 1.00 98.38 84 ILE A C 1
ATOM 681 O O . ILE A 1 84 ? -15.889 -5.990 0.582 1.00 98.38 84 ILE A O 1
ATOM 685 N N . PHE A 1 85 ? -15.224 -7.980 1.373 1.00 98.25 85 PHE A N 1
ATOM 686 C CA . PHE A 1 85 ? -15.930 -7.864 2.644 1.00 98.25 85 PHE A CA 1
ATOM 687 C C . PHE A 1 85 ? -14.938 -7.459 3.726 1.00 98.25 85 PHE A C 1
ATOM 689 O O . PHE A 1 85 ? -13.834 -8.001 3.789 1.00 98.25 85 PHE A O 1
ATOM 696 N N . VAL A 1 86 ? -15.330 -6.497 4.555 1.00 97.69 86 VAL A N 1
ATOM 697 C CA . VAL A 1 86 ? -14.594 -6.113 5.757 1.00 97.69 86 VAL A CA 1
ATOM 698 C C . VAL A 1 86 ? -15.468 -6.449 6.949 1.00 97.69 86 VAL A C 1
ATOM 700 O O . VAL A 1 86 ? -16.465 -5.764 7.186 1.00 97.69 86 VAL A O 1
ATOM 703 N N . ASN A 1 87 ? -15.104 -7.500 7.677 1.00 96.94 87 ASN A N 1
ATOM 704 C CA . ASN A 1 87 ? -15.720 -7.787 8.965 1.00 96.94 87 ASN A CA 1
ATOM 705 C C . ASN A 1 87 ? -15.010 -6.946 10.019 1.00 96.94 87 ASN A C 1
ATOM 707 O O . ASN A 1 87 ? -13.783 -6.908 10.068 1.00 96.94 87 ASN A O 1
ATOM 711 N N . ILE A 1 88 ? -15.789 -6.248 10.830 1.00 95.69 88 ILE A N 1
ATOM 712 C CA . ILE A 1 88 ? -15.321 -5.278 11.805 1.00 95.69 88 ILE A CA 1
ATOM 713 C C . ILE A 1 88 ? -15.850 -5.728 13.157 1.00 95.69 88 ILE A C 1
ATOM 715 O O . ILE A 1 88 ? -17.051 -5.628 13.405 1.00 95.69 88 ILE A O 1
ATOM 719 N N . SER A 1 89 ? -14.960 -6.190 14.027 1.00 94.44 89 SER A N 1
ATOM 720 C CA . SER A 1 89 ? -15.302 -6.571 15.399 1.00 94.44 89 SER A CA 1
ATOM 721 C C . SER A 1 89 ? -14.734 -5.541 16.363 1.00 94.44 89 SER A C 1
ATOM 723 O O . SER A 1 89 ? -13.543 -5.226 16.317 1.00 94.44 89 SER A O 1
ATOM 725 N N . VAL A 1 90 ? -15.585 -4.989 17.225 1.00 91.56 90 VAL A N 1
ATOM 726 C CA . VAL A 1 90 ? -15.191 -3.958 18.190 1.00 91.56 90 VAL A CA 1
ATOM 727 C C . VAL A 1 90 ? -15.071 -4.584 19.571 1.00 91.56 90 VAL A C 1
ATOM 729 O O . VAL A 1 90 ? -15.998 -5.221 20.065 1.00 91.56 90 VAL A O 1
ATOM 732 N N . SER A 1 91 ? -13.939 -4.354 20.228 1.00 89.12 91 SER A N 1
ATOM 733 C CA . SER A 1 91 ? -13.776 -4.616 21.655 1.00 89.12 91 SER A CA 1
ATOM 734 C C . SER A 1 91 ? -13.581 -3.299 22.410 1.00 89.12 91 SER A C 1
ATOM 736 O O . SER A 1 91 ? -13.502 -2.224 21.817 1.00 89.12 91 SER A O 1
ATOM 738 N N . ARG A 1 92 ? -13.469 -3.358 23.744 1.00 86.69 92 ARG A N 1
ATOM 739 C CA . ARG A 1 92 ? -13.266 -2.156 24.572 1.00 86.69 92 ARG A CA 1
ATOM 740 C C . ARG A 1 92 ? -12.071 -1.309 24.102 1.00 86.69 92 ARG A C 1
ATOM 742 O O . ARG A 1 92 ? -12.161 -0.088 24.153 1.00 86.69 92 ARG A O 1
ATOM 749 N N . ASN A 1 93 ? -10.979 -1.954 23.680 1.00 89.69 93 ASN A N 1
ATOM 750 C CA . ASN A 1 93 ? -9.702 -1.298 23.369 1.00 89.69 93 ASN A CA 1
ATOM 751 C C . ASN A 1 93 ? -9.079 -1.758 22.035 1.00 89.69 93 ASN A C 1
ATOM 753 O O . ASN A 1 93 ? -7.935 -1.404 21.758 1.00 89.69 93 ASN A O 1
ATOM 757 N N . SER A 1 94 ? -9.777 -2.560 21.230 1.00 91.94 94 SER A N 1
ATOM 758 C CA . SER A 1 94 ? -9.268 -3.044 19.942 1.00 91.94 94 SER A CA 1
ATOM 759 C C . SER A 1 94 ? -10.346 -3.019 18.866 1.00 91.94 94 SER A C 1
ATOM 761 O O . SER A 1 94 ? -11.545 -3.023 19.153 1.00 91.94 94 SER A O 1
ATOM 763 N N . LEU A 1 95 ? -9.882 -2.985 17.620 1.00 92.94 95 LEU A N 1
ATOM 764 C CA . LEU A 1 95 ? -10.693 -3.168 16.431 1.00 92.94 95 LEU A CA 1
ATOM 765 C C . LEU A 1 95 ? -10.043 -4.268 15.601 1.00 92.94 95 LEU A C 1
ATOM 767 O O . LEU A 1 95 ? -8.924 -4.074 15.123 1.00 92.94 95 LEU A O 1
ATOM 771 N N . ASP A 1 96 ? -10.757 -5.366 15.405 1.00 94.94 96 ASP A N 1
ATOM 772 C CA . ASP A 1 96 ? -10.302 -6.451 14.544 1.00 94.94 96 ASP A CA 1
ATOM 773 C C . ASP A 1 96 ? -10.963 -6.298 13.172 1.00 94.94 96 ASP A C 1
ATOM 775 O O . ASP A 1 96 ? -12.161 -6.008 13.071 1.00 94.94 96 ASP A O 1
ATOM 779 N N . LEU A 1 97 ? -10.155 -6.419 12.117 1.00 95.69 97 LEU A N 1
ATOM 780 C CA . LEU A 1 97 ? -10.565 -6.202 10.733 1.00 95.69 97 LEU A CA 1
ATOM 781 C C . LEU A 1 97 ? -10.184 -7.410 9.877 1.00 95.69 97 LEU A C 1
ATOM 783 O O . LEU A 1 97 ? -9.010 -7.567 9.537 1.00 95.69 97 LEU A O 1
ATOM 787 N N . ASP A 1 98 ? -11.175 -8.191 9.452 1.00 96.25 98 ASP A N 1
ATOM 788 C CA . ASP A 1 98 ? -10.956 -9.288 8.507 1.00 96.25 98 ASP A CA 1
ATOM 789 C C . ASP A 1 98 ? -11.305 -8.835 7.093 1.00 96.25 98 ASP A C 1
ATOM 791 O O . ASP A 1 98 ? -12.445 -8.459 6.804 1.00 96.25 98 ASP A O 1
ATOM 795 N N . PHE A 1 99 ? -10.324 -8.893 6.193 1.00 95.69 99 PHE A N 1
ATOM 796 C CA . PHE A 1 99 ? -10.497 -8.541 4.787 1.00 95.69 99 PHE A CA 1
ATOM 797 C C . PHE A 1 99 ? -10.655 -9.803 3.944 1.00 95.69 99 PHE A C 1
ATOM 799 O O . PHE A 1 99 ? -9.692 -10.521 3.684 1.00 95.69 99 PHE A O 1
ATOM 806 N N . ILE A 1 100 ? -11.865 -10.039 3.446 1.00 95.81 100 ILE A N 1
ATOM 807 C CA . ILE A 1 100 ? -12.174 -11.176 2.577 1.00 95.81 100 ILE A CA 1
ATOM 808 C C . ILE A 1 100 ? -12.298 -10.661 1.149 1.00 95.81 100 ILE A C 1
ATOM 810 O O . ILE A 1 100 ? -13.200 -9.890 0.829 1.00 95.81 100 ILE A O 1
ATOM 814 N N . THR A 1 101 ? -11.400 -11.095 0.268 1.00 94.94 101 THR A N 1
ATOM 815 C CA . THR A 1 101 ? -11.428 -10.709 -1.150 1.00 94.94 101 THR A CA 1
ATOM 816 C C . THR A 1 101 ? -12.039 -11.819 -2.000 1.00 94.94 101 THR A C 1
ATOM 818 O O . THR A 1 101 ? -11.683 -12.986 -1.856 1.00 94.94 101 THR A O 1
ATOM 821 N N . VAL A 1 102 ? -12.971 -11.470 -2.890 1.00 95.25 102 VAL A N 1
ATOM 822 C CA . VAL A 1 102 ? -13.722 -12.429 -3.714 1.00 95.25 102 VAL A CA 1
ATOM 823 C C . VAL A 1 102 ? -13.627 -12.046 -5.186 1.00 95.25 102 VAL A C 1
ATOM 825 O O . VAL A 1 102 ? -13.777 -10.881 -5.556 1.00 95.25 102 VAL A O 1
ATOM 828 N N . GLY A 1 103 ? -13.397 -13.045 -6.040 1.00 93.12 103 GLY A N 1
ATOM 829 C CA . GLY A 1 103 ? -13.367 -12.862 -7.492 1.00 93.12 103 GLY A CA 1
ATOM 830 C C . GLY A 1 103 ? -12.109 -12.165 -8.009 1.00 93.12 103 GLY A C 1
ATOM 831 O O . GLY A 1 103 ? -12.183 -11.480 -9.023 1.00 93.12 103 GLY A O 1
ATOM 832 N N . LYS A 1 104 ? -10.967 -12.298 -7.318 1.00 92.75 104 LYS A N 1
ATOM 833 C CA . LYS A 1 104 ? -9.674 -11.854 -7.858 1.00 92.75 104 LYS A CA 1
ATOM 834 C C . LYS A 1 104 ? -9.261 -12.775 -9.009 1.00 92.75 104 LYS A C 1
ATOM 836 O O . LYS A 1 104 ? -9.221 -13.992 -8.830 1.00 92.75 104 LYS A O 1
ATOM 841 N N . LEU A 1 105 ? -8.927 -12.201 -10.162 1.00 90.12 105 LEU A N 1
ATOM 842 C CA . LEU A 1 105 ? -8.449 -12.968 -11.313 1.00 90.12 105 LEU A CA 1
ATOM 843 C C . LEU A 1 105 ? -6.929 -13.200 -11.230 1.00 90.12 105 LEU A C 1
ATOM 845 O O . LEU A 1 105 ? -6.206 -12.330 -10.731 1.00 90.12 105 LEU A O 1
ATOM 849 N N . PRO A 1 106 ? -6.430 -14.350 -11.721 1.00 85.75 106 PRO A N 1
ATOM 850 C CA . PRO A 1 106 ? -5.000 -14.590 -11.843 1.00 85.75 106 PRO A CA 1
ATOM 851 C C . PRO A 1 106 ? -4.404 -13.690 -12.925 1.00 85.75 106 PRO A C 1
ATOM 853 O O . PRO A 1 106 ? -4.901 -13.656 -14.052 1.00 85.75 106 PRO A O 1
ATOM 856 N N . THR A 1 107 ? -3.321 -12.980 -12.605 1.00 85.88 107 THR A N 1
ATOM 857 C CA . THR A 1 107 ? -2.624 -12.130 -13.578 1.00 85.88 107 THR A CA 1
ATOM 858 C C . THR A 1 107 ? -1.108 -12.263 -13.487 1.00 85.88 107 THR A C 1
ATOM 860 O O . THR A 1 107 ? -0.564 -12.723 -12.483 1.00 85.88 107 THR A O 1
ATOM 863 N N . MET A 1 108 ? -0.426 -11.823 -14.546 1.00 83.69 108 MET A N 1
ATOM 864 C CA . MET A 1 108 ? 1.023 -11.609 -14.547 1.00 83.69 108 MET A CA 1
ATOM 865 C C . MET A 1 108 ? 1.399 -10.124 -14.574 1.00 83.69 108 MET A C 1
ATOM 867 O O . MET A 1 108 ? 2.583 -9.818 -14.708 1.00 83.69 108 MET A O 1
ATOM 871 N N . ILE A 1 109 ? 0.447 -9.192 -14.456 1.00 90.50 109 ILE A N 1
ATOM 872 C CA . ILE A 1 109 ? 0.773 -7.759 -14.465 1.00 90.50 109 ILE A CA 1
ATOM 873 C C . ILE A 1 109 ? 1.467 -7.351 -13.161 1.00 90.50 109 ILE A C 1
ATOM 875 O O . ILE A 1 109 ? 1.485 -8.101 -12.186 1.00 90.50 109 ILE A O 1
ATOM 879 N N . GLY A 1 110 ? 2.085 -6.172 -13.144 1.00 92.12 110 GLY A N 1
ATOM 880 C CA . GLY A 1 110 ? 2.574 -5.581 -11.903 1.00 92.12 110 GLY A CA 1
ATOM 881 C C . GLY A 1 110 ? 1.395 -5.138 -11.053 1.00 92.12 110 GLY A C 1
ATOM 882 O O . GLY A 1 110 ? 0.689 -4.214 -11.449 1.00 92.12 110 GLY A O 1
ATOM 883 N N . GLU A 1 111 ? 1.164 -5.783 -9.914 1.00 94.56 111 GLU A N 1
ATOM 884 C CA . GLU A 1 111 ? 0.035 -5.446 -9.049 1.00 94.56 111 GLU A CA 1
ATOM 885 C C . GLU A 1 111 ? 0.341 -5.656 -7.562 1.00 94.56 111 GLU A C 1
ATOM 887 O O . GLU A 1 111 ? 1.167 -6.486 -7.180 1.00 94.56 111 GLU A O 1
ATOM 892 N N . SER A 1 112 ? -0.346 -4.899 -6.709 1.00 95.38 112 SER A N 1
ATOM 893 C CA . SER A 1 112 ? -0.251 -5.013 -5.256 1.00 95.38 112 SER A CA 1
ATOM 894 C C . SER A 1 112 ? -1.564 -4.605 -4.593 1.00 95.38 112 SER A C 1
ATOM 896 O O . SER A 1 112 ? -2.213 -3.662 -5.039 1.00 95.38 112 SER A O 1
ATOM 898 N N . SER A 1 113 ? -1.942 -5.270 -3.504 1.00 95.94 113 SER A N 1
ATOM 899 C CA . SER A 1 113 ? -3.045 -4.836 -2.640 1.00 95.94 113 SER A CA 1
ATOM 900 C C . SER A 1 113 ? -2.520 -4.500 -1.256 1.00 95.94 113 SER A C 1
ATOM 902 O O . SER A 1 113 ? -1.722 -5.253 -0.694 1.00 95.94 113 SER A O 1
ATOM 904 N N . SER A 1 114 ? -3.009 -3.403 -0.683 1.00 96.88 114 SER A N 1
ATOM 905 C CA . SER A 1 114 ? -2.602 -2.966 0.650 1.00 96.88 114 SER A CA 1
ATOM 906 C C . SER A 1 114 ? -3.758 -2.349 1.426 1.00 96.88 114 SER A C 1
ATOM 908 O O . SER A 1 114 ? -4.679 -1.778 0.841 1.00 96.88 114 SER A O 1
ATOM 910 N N . VAL A 1 115 ? -3.682 -2.413 2.753 1.00 97.19 115 VAL A N 1
ATOM 911 C CA . VAL A 1 115 ? -4.592 -1.705 3.662 1.00 97.19 115 VAL A CA 1
ATOM 912 C C . VAL A 1 115 ? -3.806 -0.631 4.396 1.00 97.19 115 VAL A C 1
ATOM 914 O O . VAL A 1 115 ? -2.889 -0.932 5.153 1.00 97.19 115 VAL A O 1
ATOM 917 N N . ALA A 1 116 ? -4.159 0.632 4.167 1.00 96.62 116 ALA A N 1
ATOM 918 C CA . ALA A 1 116 ? -3.483 1.774 4.770 1.00 96.62 116 ALA A CA 1
ATOM 919 C C . ALA A 1 116 ? -4.120 2.199 6.098 1.00 96.62 116 ALA A C 1
ATOM 921 O O . ALA A 1 116 ? -5.321 2.479 6.182 1.00 96.62 116 ALA A O 1
ATOM 922 N N . PHE A 1 117 ? -3.276 2.360 7.113 1.00 96.31 117 PHE A N 1
ATOM 923 C CA . PHE A 1 117 ? -3.631 2.854 8.434 1.00 96.31 117 PHE A CA 1
ATOM 924 C C . PHE A 1 117 ? -2.922 4.179 8.708 1.00 96.31 117 PHE A C 1
ATOM 926 O O . PHE A 1 117 ? -1.698 4.266 8.760 1.00 96.31 117 PHE A O 1
ATOM 933 N N . ARG A 1 118 ? -3.732 5.223 8.900 1.00 95.44 118 ARG A N 1
ATOM 934 C CA . ARG A 1 118 ? -3.316 6.547 9.368 1.00 95.44 118 ARG A CA 1
ATOM 935 C C . ARG A 1 118 ? -4.136 6.899 10.612 1.00 95.44 118 ARG A C 1
ATOM 937 O O . ARG A 1 118 ? -5.359 7.041 10.478 1.00 95.44 118 ARG A O 1
ATOM 944 N N . PRO A 1 119 ? -3.521 6.969 11.802 1.00 93.44 119 PRO A N 1
ATOM 945 C CA . PRO A 1 119 ? -4.165 7.493 12.996 1.00 93.44 119 PRO A CA 1
ATOM 946 C C . PRO A 1 119 ? -4.664 8.915 12.741 1.00 93.44 119 PRO A C 1
ATOM 948 O O . PRO A 1 119 ? -3.977 9.714 12.112 1.00 93.44 119 PRO A O 1
ATOM 951 N N . SER A 1 120 ? -5.870 9.226 13.214 1.00 91.81 120 SER A N 1
ATOM 952 C CA . SER A 1 120 ? -6.408 10.588 13.128 1.00 91.81 120 SER A CA 1
ATOM 953 C C . SER A 1 120 ? -5.743 11.573 14.101 1.00 91.81 120 SER A C 1
ATOM 955 O O . SER A 1 120 ? -5.608 12.736 13.722 1.00 91.81 120 SER A O 1
ATOM 957 N N . PRO A 1 121 ? -5.374 11.188 15.343 1.00 93.19 121 PRO A N 1
ATOM 958 C CA . PRO A 1 121 ? -4.677 12.100 16.244 1.00 93.19 121 PRO A CA 1
ATOM 959 C C . PRO A 1 121 ? -3.276 12.446 15.731 1.00 93.19 121 PRO A C 1
ATOM 961 O O . PRO A 1 121 ? -2.637 11.642 15.052 1.00 93.19 121 PRO A O 1
ATOM 964 N N . ALA A 1 122 ? -2.775 13.625 16.105 1.00 94.25 122 ALA A N 1
ATOM 965 C CA . ALA A 1 122 ? -1.427 14.054 15.745 1.00 94.25 122 ALA A CA 1
ATOM 966 C C . ALA A 1 122 ? -0.371 13.049 16.235 1.00 94.25 122 ALA A C 1
ATOM 968 O O . ALA A 1 122 ? -0.446 12.556 17.361 1.00 94.25 122 ALA A O 1
ATOM 969 N N . LEU A 1 123 ? 0.626 12.760 15.399 1.00 95.50 123 LEU A N 1
ATOM 970 C CA . LEU A 1 123 ? 1.700 11.826 15.729 1.00 95.50 123 LEU A CA 1
ATOM 971 C C . LEU A 1 123 ? 2.676 12.446 16.738 1.00 95.50 123 LEU A C 1
ATOM 973 O O . LEU A 1 123 ? 3.136 13.576 16.555 1.00 95.50 123 LEU A O 1
ATOM 977 N N . LYS A 1 124 ? 3.031 11.696 17.786 1.00 94.38 124 LYS A N 1
ATOM 978 C CA . LYS A 1 124 ? 4.022 12.108 18.783 1.00 94.38 124 LYS A CA 1
ATOM 979 C C . LYS A 1 124 ? 5.390 11.582 18.361 1.00 94.38 124 LYS A C 1
ATOM 981 O O . LYS A 1 124 ? 5.720 10.421 18.573 1.00 94.38 124 LYS A O 1
ATOM 986 N N . ARG A 1 125 ? 6.177 12.446 17.724 1.00 87.19 125 ARG A N 1
ATOM 987 C CA . ARG A 1 125 ? 7.494 12.081 17.188 1.00 87.19 125 ARG A CA 1
ATOM 988 C C . ARG A 1 125 ? 8.531 11.922 18.300 1.00 87.19 125 ARG A C 1
ATOM 990 O O . ARG A 1 125 ? 8.542 12.687 19.264 1.00 87.19 125 ARG A O 1
ATOM 997 N N . HIS A 1 126 ? 9.423 10.958 18.107 1.00 77.50 126 HIS A N 1
ATOM 998 C CA . HIS A 1 126 ? 10.647 10.781 18.890 1.00 77.50 126 HIS A CA 1
ATOM 999 C C . HIS A 1 126 ? 11.837 11.396 18.133 1.00 77.50 126 HIS A C 1
ATOM 1001 O O . HIS A 1 126 ? 11.649 12.185 17.207 1.00 77.50 126 HIS A O 1
ATOM 1007 N N . LEU A 1 127 ? 13.074 11.030 18.487 1.00 77.94 127 LEU A N 1
ATOM 1008 C CA . LEU A 1 127 ? 14.232 11.199 17.598 1.00 77.94 127 LEU A CA 1
ATOM 1009 C C . LEU A 1 127 ? 14.017 10.346 16.329 1.00 77.94 127 LEU A C 1
ATOM 1011 O O . LEU A 1 127 ? 14.446 9.198 16.294 1.00 77.94 127 LEU A O 1
ATOM 1015 N N . GLY A 1 128 ? 13.307 10.885 15.332 1.00 83.88 128 GLY A N 1
ATOM 1016 C CA . GLY A 1 128 ? 12.921 10.185 14.098 1.00 83.88 128 GLY A CA 1
ATOM 1017 C C . GLY A 1 128 ? 11.407 10.006 13.966 1.00 83.88 128 GLY A C 1
ATOM 1018 O O . GLY A 1 128 ? 10.640 10.951 14.185 1.00 83.88 128 GLY A O 1
ATOM 1019 N N . SER A 1 129 ? 10.974 8.790 13.627 1.00 91.88 129 SER A N 1
ATOM 1020 C CA . SER A 1 129 ? 9.561 8.508 13.364 1.00 91.88 129 SER A CA 1
ATOM 1021 C C . SER A 1 129 ? 8.732 8.410 14.649 1.00 91.88 129 SER A C 1
ATOM 1023 O O . SER A 1 129 ? 9.256 8.087 15.719 1.00 91.88 129 SER A O 1
ATOM 1025 N N . ALA A 1 130 ? 7.418 8.623 14.542 1.00 95.62 130 ALA A N 1
ATOM 1026 C CA . ALA A 1 130 ? 6.450 8.222 15.572 1.00 95.62 130 ALA A CA 1
ATOM 1027 C C . ALA A 1 130 ? 6.109 6.721 15.509 1.00 95.62 130 ALA A C 1
ATOM 1029 O O . ALA A 1 130 ? 5.574 6.171 16.468 1.00 95.62 130 ALA A O 1
ATOM 1030 N N . TRP A 1 131 ? 6.405 6.074 14.379 1.00 96.62 131 TRP A N 1
ATOM 1031 C CA . TRP A 1 131 ? 6.137 4.662 14.142 1.00 96.62 131 TRP A CA 1
ATOM 1032 C C . TRP A 1 131 ? 7.324 3.788 14.533 1.00 96.62 131 TRP A C 1
ATOM 1034 O O . TRP A 1 131 ? 8.482 4.183 14.376 1.00 96.62 131 TRP A O 1
ATOM 1044 N N . ARG A 1 132 ? 7.046 2.569 14.986 1.00 96.25 132 ARG A N 1
ATOM 1045 C CA . ARG A 1 132 ? 8.037 1.507 15.170 1.00 96.25 132 ARG A CA 1
ATOM 1046 C C . ARG A 1 132 ? 7.539 0.208 14.556 1.00 96.25 132 ARG A C 1
ATOM 1048 O O . ARG A 1 132 ? 6.340 -0.045 14.506 1.00 96.25 132 ARG A O 1
ATOM 1055 N N . LEU A 1 133 ? 8.465 -0.583 14.032 1.00 96.12 133 LEU A N 1
ATOM 1056 C CA . LEU A 1 133 ? 8.205 -1.854 13.366 1.00 96.12 133 LEU A CA 1
ATOM 1057 C C . LEU A 1 133 ? 8.772 -2.997 14.199 1.00 96.12 133 LEU A C 1
ATOM 1059 O O . LEU A 1 133 ? 9.949 -2.970 14.561 1.00 96.12 133 LEU A O 1
ATOM 1063 N N . ARG A 1 134 ? 7.974 -4.040 14.433 1.00 94.31 134 ARG A N 1
ATOM 1064 C CA . ARG A 1 134 ? 8.395 -5.202 15.224 1.00 94.31 134 ARG A CA 1
ATOM 1065 C C . ARG A 1 134 ? 9.116 -6.231 14.368 1.00 94.31 134 ARG A C 1
ATOM 1067 O O . ARG A 1 134 ? 8.491 -7.095 13.748 1.00 94.31 134 ARG A O 1
ATOM 1074 N N . LYS A 1 135 ? 10.447 -6.172 14.359 1.00 91.31 135 LYS A N 1
ATOM 1075 C CA . LYS A 1 135 ? 11.314 -7.001 13.514 1.00 91.31 135 LYS A CA 1
ATOM 1076 C C . LYS A 1 135 ? 12.434 -7.641 14.334 1.00 91.31 135 LYS A C 1
ATOM 1078 O O . LYS A 1 135 ? 13.120 -6.963 15.085 1.00 91.31 135 LYS A O 1
ATOM 1083 N N . LEU A 1 136 ? 12.632 -8.952 14.171 1.00 88.62 136 LEU A N 1
ATOM 1084 C CA . LEU A 1 136 ? 13.711 -9.730 14.801 1.00 88.62 136 LEU A CA 1
ATOM 1085 C C . LEU A 1 136 ? 13.771 -9.563 16.334 1.00 88.62 136 LEU A C 1
ATOM 1087 O O . LEU A 1 136 ? 14.845 -9.495 16.922 1.00 88.62 136 LEU A O 1
ATOM 1091 N N . GLY A 1 137 ? 12.605 -9.475 16.984 1.00 88.69 137 GLY A N 1
ATOM 1092 C CA . GLY A 1 137 ? 12.500 -9.298 18.438 1.00 88.69 137 GLY A CA 1
ATOM 1093 C C . GLY A 1 137 ? 12.781 -7.877 18.939 1.00 88.69 137 GLY A C 1
ATOM 1094 O O . GLY A 1 137 ? 12.902 -7.684 20.145 1.00 88.69 137 GLY A O 1
ATOM 1095 N N . GLN A 1 138 ? 12.885 -6.890 18.045 1.00 91.88 138 GLN A N 1
ATOM 1096 C CA . GLN A 1 138 ? 13.180 -5.497 18.380 1.00 91.88 138 GLN A CA 1
ATOM 1097 C C . GLN A 1 138 ? 12.200 -4.532 17.698 1.00 91.88 138 GLN A C 1
ATOM 1099 O O . GLN A 1 138 ? 11.592 -4.853 16.674 1.00 91.88 138 GLN A O 1
ATOM 1104 N N . GLU A 1 139 ? 12.063 -3.338 18.273 1.00 92.88 139 GLU A N 1
ATOM 1105 C CA . GLU A 1 139 ? 11.351 -2.207 17.674 1.00 92.88 139 GLU A CA 1
ATOM 1106 C C . GLU A 1 139 ? 12.326 -1.412 16.797 1.00 92.88 139 GLU A C 1
ATOM 1108 O O . GLU A 1 139 ? 13.329 -0.887 17.284 1.00 92.88 139 GLU A O 1
ATOM 1113 N N . ILE A 1 140 ? 12.034 -1.311 15.503 1.00 93.25 140 ILE A N 1
ATOM 1114 C CA . ILE A 1 140 ? 12.865 -0.612 14.520 1.00 93.25 140 ILE A CA 1
ATOM 1115 C C . ILE A 1 140 ? 12.180 0.685 14.096 1.00 93.25 140 ILE A C 1
ATOM 1117 O O . ILE A 1 140 ? 10.997 0.690 13.762 1.00 93.25 140 ILE A O 1
ATOM 1121 N N . ASP A 1 141 ? 12.925 1.791 14.080 1.00 95.12 141 ASP A N 1
ATOM 1122 C CA . ASP A 1 141 ? 12.468 3.038 13.464 1.00 95.12 141 ASP A CA 1
ATOM 1123 C C . ASP A 1 141 ? 12.545 2.910 11.926 1.00 95.12 141 ASP A C 1
ATOM 1125 O O . ASP A 1 141 ? 13.650 2.729 11.401 1.00 95.12 141 ASP A O 1
ATOM 1129 N N . PRO A 1 142 ? 11.423 3.007 11.180 1.00 95.62 142 PRO A N 1
ATOM 1130 C CA . PRO A 1 142 ? 11.450 2.976 9.716 1.00 95.62 142 PRO A CA 1
ATOM 1131 C C . PRO A 1 142 ? 12.260 4.130 9.112 1.00 95.62 142 PRO A C 1
ATOM 1133 O O . PRO A 1 142 ? 12.863 3.963 8.056 1.00 95.62 142 PRO A O 1
ATOM 1136 N N . GLU A 1 143 ? 12.330 5.278 9.787 1.00 95.62 143 GLU A N 1
ATOM 1137 C CA . GLU A 1 143 ? 13.167 6.412 9.391 1.00 95.62 143 GLU A CA 1
ATOM 1138 C C . GLU A 1 143 ? 14.602 6.274 9.908 1.00 95.62 143 GLU A C 1
ATOM 1140 O O . GLU A 1 143 ? 15.412 7.171 9.712 1.00 95.62 143 GLU A O 1
ATOM 1145 N N . GLY A 1 144 ? 14.940 5.181 10.596 1.00 94.19 144 GLY A N 1
ATOM 1146 C CA . GLY A 1 144 ? 16.281 4.839 11.076 1.00 94.19 144 GLY A CA 1
ATOM 1147 C C . GLY A 1 144 ? 17.116 4.019 10.088 1.00 94.19 144 GLY A C 1
ATOM 1148 O O . GLY A 1 144 ? 18.310 3.812 10.324 1.00 94.19 144 GLY A O 1
ATOM 1149 N N . VAL A 1 145 ? 16.506 3.548 8.995 1.00 93.88 145 VAL A N 1
ATOM 1150 C CA . VAL A 1 145 ? 17.171 2.728 7.976 1.00 93.88 145 VAL A CA 1
ATOM 1151 C C . VAL A 1 145 ? 18.236 3.555 7.256 1.00 93.88 145 VAL A C 1
ATOM 1153 O O . VAL A 1 145 ? 17.974 4.646 6.756 1.00 93.88 145 VAL A O 1
ATOM 1156 N N . GLN A 1 146 ? 19.464 3.040 7.229 1.00 94.44 146 GLN A N 1
ATOM 1157 C CA . GLN A 1 146 ? 20.595 3.728 6.608 1.00 94.44 146 GLN A CA 1
ATOM 1158 C C . GLN A 1 146 ? 20.497 3.715 5.080 1.00 94.44 146 GLN A C 1
ATOM 1160 O O . GLN A 1 146 ? 19.852 2.840 4.495 1.00 94.44 146 GLN A O 1
ATOM 1165 N N . ASP A 1 147 ? 21.168 4.676 4.444 1.00 93.56 147 ASP A N 1
ATOM 1166 C CA . ASP A 1 147 ? 21.292 4.749 2.988 1.00 93.56 147 ASP A CA 1
ATOM 1167 C C . ASP A 1 147 ? 21.762 3.407 2.402 1.00 93.56 147 ASP A C 1
ATOM 1169 O O . ASP A 1 147 ? 22.644 2.743 2.948 1.00 93.56 147 ASP A O 1
ATOM 1173 N N . GLY A 1 148 ? 21.143 2.993 1.295 1.00 90.38 148 GLY A N 1
ATOM 1174 C CA . GLY A 1 148 ? 21.379 1.688 0.666 1.00 90.38 148 GLY A CA 1
ATOM 1175 C C . GLY A 1 148 ? 20.534 0.546 1.245 1.00 90.38 148 GLY A C 1
ATOM 1176 O O . GLY A 1 148 ? 20.449 -0.520 0.638 1.00 90.38 148 GLY A O 1
ATOM 1177 N N . GLY A 1 149 ? 19.867 0.751 2.384 1.00 89.69 149 GLY A N 1
ATOM 1178 C CA . GLY A 1 149 ? 18.907 -0.202 2.938 1.00 89.69 149 GLY A CA 1
ATOM 1179 C C . GLY A 1 149 ? 17.556 -0.185 2.213 1.00 89.69 149 GLY A C 1
ATOM 1180 O O . GLY A 1 149 ? 17.149 0.824 1.645 1.00 89.69 149 GLY A O 1
ATOM 11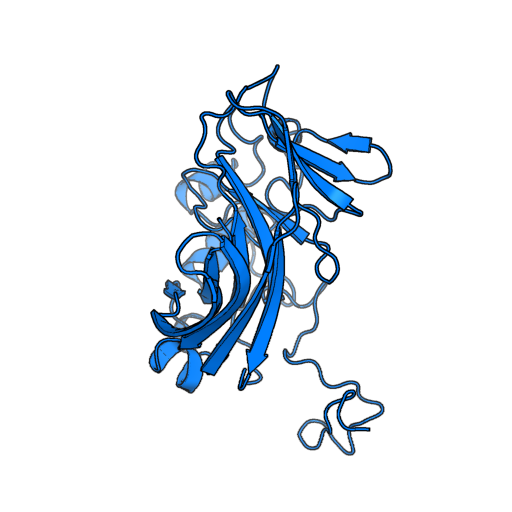81 N N . SER A 1 150 ? 16.818 -1.300 2.268 1.00 87.75 150 SER A N 1
ATOM 1182 C CA . SER A 1 150 ? 15.417 -1.350 1.816 1.00 87.75 150 SER A CA 1
ATOM 1183 C C . SER A 1 150 ? 14.518 -0.638 2.830 1.00 87.75 150 SER A C 1
ATOM 1185 O O . SER A 1 150 ? 14.301 -1.141 3.930 1.00 87.75 150 SER A O 1
ATOM 1187 N N . GLN A 1 151 ? 14.029 0.550 2.474 1.00 91.12 151 GLN A N 1
ATOM 1188 C CA . GLN A 1 151 ? 13.402 1.480 3.431 1.00 91.12 151 GLN A CA 1
ATOM 1189 C C . GLN A 1 151 ? 11.878 1.397 3.438 1.00 91.12 151 GLN A C 1
ATOM 1191 O O . GLN A 1 151 ? 11.217 1.736 4.418 1.00 91.12 151 GLN A O 1
ATOM 1196 N N . TYR A 1 152 ? 11.328 0.942 2.319 1.00 95.25 152 TYR A N 1
ATOM 1197 C CA . TYR A 1 152 ? 9.907 1.017 2.020 1.00 95.25 152 TYR A CA 1
ATOM 1198 C C . TYR A 1 152 ? 9.152 -0.277 2.313 1.00 95.25 152 TYR A C 1
ATOM 1200 O O . TYR A 1 152 ? 7.937 -0.245 2.456 1.00 95.25 152 TYR A O 1
ATOM 1208 N N . THR A 1 153 ? 9.843 -1.414 2.416 1.00 94.69 153 THR A N 1
ATOM 1209 C CA . THR A 1 153 ? 9.222 -2.722 2.661 1.00 94.69 153 THR A CA 1
ATOM 1210 C C . THR A 1 153 ? 9.901 -3.419 3.828 1.00 94.69 153 THR A C 1
ATOM 1212 O O . THR A 1 153 ? 11.100 -3.697 3.782 1.00 94.69 153 THR A O 1
ATOM 1215 N N . HIS A 1 154 ? 9.128 -3.715 4.872 1.00 95.19 154 HIS A N 1
ATOM 1216 C CA . HIS A 1 154 ? 9.616 -4.327 6.103 1.00 95.19 154 HIS A CA 1
ATOM 1217 C C . HIS A 1 154 ? 8.857 -5.610 6.411 1.00 95.19 154 HIS A C 1
ATOM 1219 O O . HIS A 1 154 ? 7.652 -5.573 6.632 1.00 95.19 154 HIS A O 1
ATOM 1225 N N . GLY A 1 155 ? 9.578 -6.729 6.483 1.00 93.88 155 GLY A N 1
ATOM 1226 C CA . GLY A 1 155 ? 9.059 -7.962 7.072 1.00 93.88 155 GLY A CA 1
ATOM 1227 C C . GLY A 1 155 ? 9.037 -7.855 8.598 1.00 93.88 155 GLY A C 1
ATOM 1228 O O . GLY A 1 155 ? 10.087 -7.622 9.207 1.00 93.88 155 GLY A O 1
ATOM 1229 N N . VAL A 1 156 ? 7.860 -8.016 9.200 1.00 94.31 156 VAL A N 1
ATOM 1230 C CA . VAL A 1 156 ? 7.616 -7.894 10.646 1.00 94.31 156 VAL A CA 1
ATOM 1231 C C . VAL A 1 156 ? 6.950 -9.151 11.215 1.00 94.31 156 VAL A C 1
ATOM 1233 O O . VAL A 1 156 ? 6.268 -9.876 10.499 1.00 94.31 156 VAL A O 1
ATOM 1236 N N . TRP A 1 157 ? 7.140 -9.402 12.516 1.00 84.88 157 TRP A N 1
ATOM 1237 C CA . TRP A 1 157 ? 6.500 -10.518 13.242 1.00 84.88 157 TRP A CA 1
ATOM 1238 C C . TRP A 1 157 ? 5.241 -10.112 14.015 1.00 84.88 157 TRP A C 1
ATOM 1240 O O . TRP A 1 157 ? 4.434 -10.967 14.350 1.00 84.88 157 TRP A O 1
ATOM 1250 N N . GLY A 1 158 ? 5.102 -8.829 14.348 1.00 77.56 158 GLY A N 1
ATOM 1251 C CA . GLY A 1 158 ? 4.019 -8.303 15.190 1.00 77.56 158 GLY A CA 1
ATOM 1252 C C . GLY A 1 158 ? 3.632 -6.896 14.763 1.00 77.56 158 GLY A C 1
ATOM 1253 O O . GLY A 1 158 ? 3.506 -6.004 15.587 1.00 77.56 158 GLY A O 1
ATOM 1254 N N . GLY A 1 159 ? 3.615 -6.673 13.449 1.00 94.12 159 GLY A N 1
ATOM 1255 C CA . GLY A 1 159 ? 3.149 -5.427 12.871 1.00 94.12 159 GLY A CA 1
ATOM 1256 C C . GLY A 1 159 ? 3.961 -4.179 13.237 1.00 94.12 159 GLY A C 1
ATOM 1257 O O . GLY A 1 159 ? 5.193 -4.153 13.111 1.00 94.12 159 GLY A O 1
ATOM 1258 N N . ALA A 1 160 ? 3.248 -3.123 13.622 1.00 96.12 160 ALA A N 1
ATOM 1259 C CA . ALA A 1 160 ? 3.801 -1.807 13.907 1.00 96.12 160 ALA A CA 1
ATOM 1260 C C . ALA A 1 160 ? 3.131 -1.158 15.124 1.00 96.12 160 ALA A C 1
ATOM 1262 O O . ALA A 1 160 ? 1.964 -1.403 15.416 1.00 96.12 160 ALA A O 1
ATOM 1263 N N . THR A 1 161 ? 3.850 -0.275 15.804 1.00 96.19 161 THR A N 1
ATOM 1264 C CA . THR A 1 161 ? 3.325 0.537 16.903 1.00 96.19 161 THR A CA 1
ATOM 1265 C C . THR A 1 161 ? 3.469 2.020 16.585 1.00 96.19 161 THR A C 1
ATOM 1267 O O . THR A 1 161 ? 4.324 2.413 15.786 1.00 96.19 161 THR A O 1
ATOM 1270 N N . VAL A 1 162 ? 2.607 2.856 17.161 1.00 96.50 162 VAL A N 1
ATOM 1271 C CA . VAL A 1 162 ? 2.653 4.307 16.965 1.00 96.50 162 VAL A CA 1
ATOM 1272 C C . VAL A 1 162 ? 2.237 5.058 18.216 1.00 96.50 162 VAL A C 1
ATOM 1274 O O . VAL A 1 162 ? 1.224 4.748 18.846 1.00 96.50 162 VAL A O 1
ATOM 1277 N N . ASP A 1 163 ? 3.003 6.099 18.528 1.00 95.81 163 ASP A N 1
ATOM 1278 C CA . ASP A 1 163 ? 2.649 7.066 19.557 1.00 95.81 163 ASP A CA 1
ATOM 1279 C C . ASP A 1 163 ? 1.955 8.282 18.944 1.00 95.81 163 ASP A C 1
ATOM 1281 O O . ASP A 1 163 ? 2.408 8.898 17.975 1.00 95.81 163 ASP A O 1
ATOM 1285 N N . THR A 1 164 ? 0.840 8.665 19.549 1.00 95.62 164 THR A N 1
ATOM 1286 C CA . THR A 1 164 ? 0.022 9.806 19.144 1.00 95.62 164 THR A CA 1
ATOM 1287 C C . THR A 1 164 ? -0.195 10.750 20.322 1.00 95.62 164 THR A C 1
ATOM 1289 O O . THR A 1 164 ? 0.056 10.410 21.480 1.00 95.62 164 THR A O 1
ATOM 1292 N N . ALA A 1 165 ? -0.710 11.947 20.051 1.00 95.38 165 ALA A N 1
ATOM 1293 C CA . ALA A 1 165 ? -1.107 12.904 21.077 1.00 95.38 165 ALA A CA 1
ATOM 1294 C C . ALA A 1 165 ? -2.175 12.345 22.037 1.00 95.38 165 ALA A C 1
ATOM 1296 O O . ALA A 1 165 ? -2.298 12.837 23.154 1.00 95.38 165 ALA A O 1
ATOM 1297 N N . HIS A 1 166 ? -2.940 11.331 21.617 1.00 94.19 166 HIS A N 1
ATOM 1298 C CA . HIS A 1 166 ? -4.023 10.730 22.403 1.00 94.19 166 HIS A CA 1
ATOM 1299 C C . HIS A 1 166 ? -3.659 9.361 22.996 1.00 94.19 166 HIS A C 1
ATOM 1301 O O . HIS A 1 166 ? -4.515 8.706 23.583 1.00 94.19 166 HIS A O 1
ATOM 1307 N N . GLY A 1 167 ? -2.406 8.924 22.862 1.00 93.94 167 GLY A N 1
ATOM 1308 C CA . GLY A 1 167 ? -1.937 7.652 23.403 1.00 93.94 167 GLY A CA 1
ATOM 1309 C C . GLY A 1 167 ? -1.264 6.772 22.360 1.00 93.94 167 GLY A C 1
ATOM 1310 O O . GLY A 1 167 ? -0.800 7.252 21.325 1.00 93.94 167 GLY A O 1
ATOM 1311 N N . HIS A 1 168 ? -1.206 5.481 22.664 1.00 94.56 168 HIS A N 1
ATOM 1312 C CA . HIS A 1 168 ? -0.471 4.473 21.911 1.00 94.56 168 HIS A CA 1
ATOM 1313 C C . HIS A 1 168 ? -1.428 3.563 21.134 1.00 94.56 168 HIS A C 1
ATOM 1315 O O . HIS A 1 168 ? -2.481 3.194 21.655 1.00 94.56 168 HIS A O 1
ATOM 1321 N N . MET A 1 169 ? -1.056 3.186 19.912 1.00 94.44 169 MET A N 1
ATOM 1322 C CA . MET A 1 169 ? -1.795 2.223 19.093 1.00 94.44 169 MET A CA 1
ATOM 1323 C C . MET A 1 169 ? -0.845 1.146 18.575 1.00 94.44 169 MET A C 1
ATOM 1325 O O . MET A 1 169 ? 0.233 1.453 18.064 1.00 94.44 169 MET A O 1
ATOM 1329 N N . THR A 1 170 ? -1.283 -0.106 18.653 1.00 95.38 170 THR A N 1
ATOM 1330 C CA . THR A 1 170 ? -0.649 -1.239 17.978 1.00 95.38 170 THR A CA 1
ATOM 1331 C C . THR A 1 170 ? -1.455 -1.600 16.733 1.00 95.38 170 THR A C 1
ATOM 1333 O O . THR A 1 170 ? -2.685 -1.557 16.732 1.00 95.38 170 THR A O 1
ATOM 1336 N N . LEU A 1 171 ? -0.756 -1.908 15.647 1.00 95.50 171 LEU A N 1
ATOM 1337 C CA . LEU A 1 171 ? -1.312 -2.428 14.407 1.00 95.50 171 LEU A CA 1
ATOM 1338 C C . LEU A 1 171 ? -0.684 -3.793 14.165 1.00 95.50 171 LEU A C 1
ATOM 1340 O O . LEU A 1 171 ? 0.452 -3.862 13.702 1.00 95.50 171 LEU A O 1
ATOM 1344 N N . ASP A 1 172 ? -1.437 -4.850 14.437 1.00 94.75 172 ASP A N 1
ATOM 1345 C CA . ASP A 1 172 ? -1.008 -6.223 14.203 1.00 94.75 172 ASP A CA 1
ATOM 1346 C C . ASP A 1 172 ? -1.613 -6.754 12.902 1.00 94.75 172 ASP A C 1
ATOM 1348 O O . ASP A 1 172 ? -2.788 -6.541 12.607 1.00 94.75 172 ASP A O 1
ATOM 1352 N N . SER A 1 173 ? -0.797 -7.447 12.110 1.00 93.00 173 SER A N 1
ATOM 1353 C CA . SER A 1 173 ? -1.227 -8.128 10.889 1.00 93.00 173 SER A CA 1
ATOM 1354 C C . SER A 1 173 ? -0.958 -9.615 11.043 1.00 93.00 173 SER A C 1
ATOM 1356 O O . SER A 1 173 ? 0.174 -10.011 11.319 1.00 93.00 173 SER A O 1
ATOM 1358 N N . TRP A 1 174 ? -2.007 -10.418 10.893 1.00 90.50 174 TRP A N 1
ATOM 1359 C CA . TRP A 1 174 ? -1.979 -11.847 11.201 1.00 90.50 174 TRP A CA 1
ATOM 1360 C C . TRP A 1 174 ? -1.623 -12.681 9.966 1.00 90.50 174 TRP A C 1
ATOM 1362 O O . TRP A 1 174 ? -0.866 -13.642 10.072 1.00 90.50 174 TRP A O 1
ATOM 1372 N N . ASP A 1 175 ? -2.077 -12.245 8.788 1.00 89.31 175 ASP A N 1
ATOM 1373 C CA . ASP A 1 175 ? -1.913 -12.981 7.527 1.00 89.31 175 ASP A CA 1
ATOM 1374 C C . ASP A 1 175 ? -0.924 -12.327 6.549 1.00 89.31 175 ASP A C 1
ATOM 1376 O O . ASP A 1 175 ? -0.630 -12.876 5.487 1.00 89.31 175 ASP A O 1
ATOM 1380 N N . ALA A 1 176 ? -0.389 -11.149 6.886 1.00 91.62 176 ALA A N 1
ATOM 1381 C CA . ALA A 1 176 ? 0.569 -10.435 6.047 1.00 91.62 176 ALA A CA 1
ATOM 1382 C C . ALA A 1 176 ? 1.752 -9.906 6.862 1.00 91.62 176 ALA A C 1
ATOM 1384 O O . ALA A 1 176 ? 1.587 -9.149 7.816 1.00 91.62 176 ALA A O 1
ATOM 1385 N N . ILE A 1 177 ? 2.963 -10.267 6.442 1.00 91.25 177 ILE A N 1
ATOM 1386 C CA . ILE A 1 177 ? 4.206 -9.893 7.134 1.00 91.25 177 ILE A CA 1
ATOM 1387 C C . ILE A 1 177 ? 4.784 -8.556 6.667 1.00 91.25 177 ILE A C 1
ATOM 1389 O O . ILE A 1 177 ? 5.681 -8.022 7.311 1.00 91.25 177 ILE A O 1
ATOM 1393 N N . ASN A 1 178 ? 4.330 -8.039 5.524 1.00 93.94 178 ASN A N 1
ATOM 1394 C CA . ASN A 1 178 ? 4.927 -6.868 4.898 1.00 93.94 178 ASN A CA 1
ATOM 1395 C C . ASN A 1 178 ? 4.228 -5.590 5.352 1.00 93.94 178 ASN A C 1
ATOM 1397 O O . ASN A 1 178 ? 3.054 -5.365 5.052 1.00 93.94 178 ASN A O 1
ATOM 1401 N N . MET A 1 179 ? 4.992 -4.727 6.011 1.00 96.50 179 MET A N 1
ATOM 1402 C CA . MET A 1 179 ? 4.599 -3.369 6.361 1.00 96.50 179 MET A CA 1
ATOM 1403 C C . MET A 1 179 ? 5.335 -2.366 5.474 1.00 96.50 179 MET A C 1
ATOM 1405 O O . MET A 1 179 ? 6.562 -2.422 5.331 1.00 96.50 179 MET A O 1
ATOM 1409 N N . ASN A 1 180 ? 4.586 -1.429 4.901 1.00 97.69 180 ASN A N 1
ATOM 1410 C CA . ASN A 1 180 ? 5.118 -0.345 4.090 1.00 97.69 180 ASN A CA 1
ATOM 1411 C C . ASN A 1 180 ? 4.850 1.009 4.761 1.00 97.69 180 ASN A C 1
ATOM 1413 O O . ASN A 1 180 ? 3.681 1.379 4.919 1.00 97.69 180 ASN A O 1
ATOM 1417 N N . PRO A 1 181 ? 5.894 1.779 5.123 1.00 97.50 181 PRO A N 1
ATOM 1418 C CA . PRO A 1 181 ? 5.727 3.132 5.629 1.00 97.50 181 PRO A CA 1
ATOM 1419 C C . PRO A 1 181 ? 4.978 3.996 4.619 1.00 97.50 181 PRO A C 1
ATOM 1421 O O . PRO A 1 181 ? 5.293 4.009 3.428 1.00 97.50 181 PRO A O 1
ATOM 1424 N N . ILE A 1 182 ? 3.979 4.721 5.107 1.00 97.69 182 ILE A N 1
ATOM 1425 C CA . ILE A 1 182 ? 3.239 5.700 4.322 1.00 97.69 182 ILE A CA 1
ATOM 1426 C C . ILE A 1 182 ? 3.950 7.040 4.453 1.00 97.69 182 ILE A C 1
ATOM 1428 O O . ILE A 1 182 ? 4.107 7.545 5.563 1.00 97.69 182 ILE A O 1
ATOM 1432 N N . THR A 1 183 ? 4.324 7.628 3.323 1.00 96.56 183 THR A N 1
ATOM 1433 C CA . THR A 1 183 ? 4.981 8.941 3.244 1.00 96.56 183 THR A CA 1
ATOM 1434 C C . THR A 1 183 ? 4.219 9.856 2.277 1.00 96.56 183 THR A C 1
ATOM 1436 O O . THR A 1 183 ? 3.344 9.362 1.553 1.00 96.56 183 THR A O 1
ATOM 1439 N N . PRO A 1 184 ? 4.541 11.164 2.205 1.00 95.06 184 PRO A N 1
ATOM 1440 C CA . PRO A 1 184 ? 3.949 12.063 1.212 1.00 95.06 184 PRO A CA 1
ATOM 1441 C C . PRO A 1 184 ? 4.090 11.556 -0.231 1.00 95.06 184 PRO A C 1
ATOM 1443 O O . PRO A 1 184 ? 3.147 11.647 -1.014 1.00 95.06 184 PRO A O 1
ATOM 1446 N N . ASP A 1 185 ? 5.236 10.953 -0.555 1.00 94.44 185 ASP A N 1
ATOM 1447 C CA . ASP A 1 185 ? 5.523 10.412 -1.888 1.00 94.44 185 ASP A CA 1
ATOM 1448 C C . ASP A 1 185 ? 4.794 9.087 -2.159 1.00 94.44 185 ASP A C 1
ATOM 1450 O O . ASP A 1 185 ? 4.509 8.747 -3.310 1.00 94.44 185 ASP A O 1
ATOM 1454 N N . PHE A 1 186 ? 4.484 8.326 -1.106 1.00 96.19 186 PHE A N 1
ATOM 1455 C CA . PHE A 1 186 ? 3.868 7.004 -1.193 1.00 96.19 186 PHE A CA 1
ATOM 1456 C C . PHE A 1 186 ? 2.647 6.910 -0.271 1.00 96.19 186 PHE A C 1
ATOM 1458 O O . PHE A 1 186 ? 2.686 6.265 0.784 1.00 96.19 186 PHE A O 1
ATOM 1465 N N . PRO A 1 187 ? 1.509 7.511 -0.667 1.00 93.56 187 PRO A N 1
ATOM 1466 C CA . PRO A 1 187 ? 0.337 7.627 0.194 1.00 93.56 187 PRO A CA 1
ATOM 1467 C C . PRO A 1 187 ? -0.398 6.297 0.447 1.00 93.56 187 PRO A C 1
ATOM 1469 O O . PRO A 1 187 ? -1.336 6.263 1.247 1.00 93.56 187 PRO A O 1
ATOM 1472 N N . MET A 1 188 ? -0.010 5.205 -0.207 1.00 93.88 188 MET A N 1
ATOM 1473 C CA . MET A 1 188 ? -0.501 3.851 0.081 1.00 93.88 188 MET A CA 1
ATOM 1474 C C . MET A 1 188 ? 0.599 2.923 0.607 1.00 93.88 188 MET A C 1
ATOM 1476 O O . MET A 1 188 ? 0.390 1.715 0.685 1.00 93.88 188 MET A O 1
ATOM 1480 N N . GLY A 1 189 ? 1.749 3.490 0.986 1.00 96.19 189 GLY A N 1
ATOM 1481 C CA . GLY A 1 189 ? 2.982 2.741 1.173 1.00 96.19 189 GLY A CA 1
ATOM 1482 C C . GLY A 1 189 ? 3.590 2.344 -0.171 1.00 96.19 189 GLY A C 1
ATOM 1483 O O . GLY A 1 189 ? 2.903 2.295 -1.191 1.00 96.19 189 GLY A O 1
ATOM 1484 N N . ASN A 1 190 ? 4.896 2.095 -0.182 1.00 96.56 190 ASN A N 1
ATOM 1485 C CA . ASN A 1 190 ? 5.593 1.605 -1.365 1.00 96.56 190 ASN A CA 1
ATOM 1486 C C . ASN A 1 190 ? 5.865 0.095 -1.216 1.00 96.56 190 ASN A C 1
ATOM 1488 O O . ASN A 1 190 ? 6.669 -0.280 -0.364 1.00 96.56 190 ASN A O 1
ATOM 1492 N N . PRO A 1 191 ? 5.214 -0.767 -2.019 1.00 94.81 191 PRO A N 1
ATOM 1493 C CA . PRO A 1 191 ? 5.408 -2.219 -1.972 1.00 94.81 191 PRO A CA 1
ATOM 1494 C C . PRO A 1 191 ? 6.702 -2.702 -2.661 1.00 94.81 191 PRO A C 1
ATOM 1496 O O . PRO A 1 191 ? 6.959 -3.908 -2.695 1.00 94.81 191 PRO A O 1
ATOM 1499 N N . LEU A 1 192 ? 7.502 -1.783 -3.217 1.00 93.94 192 LEU A N 1
ATOM 1500 C CA . LEU A 1 192 ? 8.872 -2.001 -3.687 1.00 93.94 192 LEU A CA 1
ATOM 1501 C C . LEU A 1 192 ? 9.879 -1.555 -2.604 1.00 93.94 192 LEU A C 1
ATOM 1503 O O . LEU A 1 192 ? 9.564 -0.714 -1.767 1.00 93.94 192 LEU A O 1
ATOM 1507 N N . PRO A 1 193 ? 11.113 -2.083 -2.589 1.00 92.00 193 PRO A N 1
ATOM 1508 C CA . PRO A 1 193 ? 12.108 -1.835 -1.540 1.00 92.00 193 PRO A CA 1
ATOM 1509 C C . PRO A 1 193 ? 12.833 -0.495 -1.718 1.00 92.00 193 PRO A C 1
ATOM 1511 O O . PRO A 1 193 ? 13.462 -0.013 -0.776 1.00 92.00 193 PRO A O 1
ATOM 1514 N N . ALA A 1 194 ? 12.743 0.087 -2.916 1.00 94.12 194 ALA A N 1
ATOM 1515 C CA . ALA A 1 194 ? 13.356 1.340 -3.328 1.00 94.12 194 ALA A CA 1
ATOM 1516 C C . ALA A 1 194 ? 12.300 2.258 -3.950 1.00 94.12 194 ALA A C 1
ATOM 1518 O O . ALA A 1 194 ? 11.229 1.807 -4.367 1.00 94.12 194 ALA A O 1
ATOM 1519 N N . SER A 1 195 ? 12.611 3.549 -4.029 1.00 94.88 195 SER A N 1
ATOM 1520 C CA . SER A 1 195 ? 11.738 4.520 -4.680 1.00 94.88 195 SER A CA 1
ATOM 1521 C C . SER A 1 195 ? 11.589 4.206 -6.166 1.00 94.88 195 SER A C 1
ATOM 1523 O O . SER A 1 195 ? 12.579 4.022 -6.874 1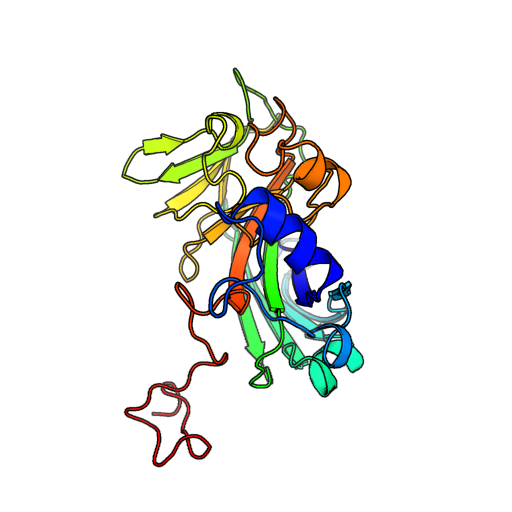.00 94.88 195 SER A O 1
ATOM 1525 N N . TYR A 1 196 ? 10.345 4.203 -6.635 1.00 94.31 196 TYR A N 1
ATOM 1526 C CA . TYR A 1 196 ? 10.008 4.145 -8.054 1.00 94.31 196 TYR A CA 1
ATOM 1527 C C . TYR A 1 196 ? 9.671 5.527 -8.641 1.00 94.31 196 TYR A C 1
ATOM 1529 O O . TYR A 1 196 ? 9.244 5.625 -9.788 1.00 94.31 196 TYR A O 1
ATOM 1537 N N . HIS A 1 197 ? 9.876 6.611 -7.884 1.00 95.00 197 HIS A N 1
ATOM 1538 C CA . HIS A 1 197 ? 9.749 7.968 -8.417 1.00 95.00 197 HIS A CA 1
ATOM 1539 C C . HIS A 1 197 ? 11.011 8.354 -9.179 1.00 95.00 197 HIS A C 1
ATOM 1541 O O . HIS A 1 197 ? 12.111 8.354 -8.624 1.00 95.00 197 HIS A O 1
ATOM 1547 N N . GLU A 1 198 ? 10.848 8.724 -10.448 1.00 92.62 198 GLU A N 1
ATOM 1548 C CA . GLU A 1 198 ? 11.957 8.989 -11.369 1.00 92.62 198 GLU A CA 1
ATOM 1549 C C . GLU A 1 198 ? 12.947 10.035 -10.847 1.00 92.62 198 GLU A C 1
ATOM 1551 O O . GLU A 1 198 ? 14.156 9.805 -10.894 1.00 92.62 198 GLU A O 1
ATOM 1556 N N . ALA A 1 199 ? 12.449 11.149 -10.302 1.00 92.69 199 ALA A N 1
ATOM 1557 C CA . ALA A 1 199 ? 13.289 12.223 -9.777 1.00 92.69 199 ALA A CA 1
ATOM 1558 C C . ALA A 1 199 ? 14.209 11.737 -8.643 1.00 92.69 199 ALA A C 1
ATOM 1560 O O . ALA A 1 199 ? 15.402 12.041 -8.629 1.00 92.69 199 ALA A O 1
ATOM 1561 N N . THR A 1 200 ? 13.674 10.935 -7.721 1.00 90.12 200 THR A N 1
ATOM 1562 C CA . THR A 1 200 ? 14.422 10.393 -6.580 1.00 90.12 200 THR A CA 1
ATOM 1563 C C . THR A 1 200 ? 15.383 9.290 -7.019 1.00 90.12 200 THR A C 1
ATOM 1565 O O . THR A 1 200 ? 16.541 9.274 -6.598 1.00 90.12 200 THR A O 1
ATOM 1568 N N . ALA A 1 201 ? 14.938 8.392 -7.901 1.00 89.19 201 ALA A N 1
ATOM 1569 C CA . ALA A 1 201 ? 15.758 7.305 -8.420 1.00 89.19 201 ALA A CA 1
ATOM 1570 C C . ALA A 1 201 ? 16.964 7.821 -9.218 1.00 89.19 201 ALA A C 1
ATOM 1572 O O . ALA A 1 201 ? 18.102 7.478 -8.901 1.00 89.19 201 ALA A O 1
ATOM 1573 N N . LYS A 1 202 ? 16.740 8.701 -10.203 1.00 86.50 202 LYS A N 1
ATOM 1574 C CA . LYS A 1 202 ? 17.809 9.245 -11.060 1.00 86.50 202 LYS A CA 1
ATOM 1575 C C . LYS A 1 202 ? 18.792 10.138 -10.309 1.00 86.50 202 LYS A C 1
ATOM 1577 O O . LYS A 1 202 ? 19.949 10.227 -10.705 1.00 86.50 202 LYS A O 1
ATOM 1582 N N . ALA A 1 203 ? 18.365 10.747 -9.203 1.00 87.81 203 ALA A N 1
ATOM 1583 C CA . ALA A 1 203 ? 19.253 11.479 -8.304 1.00 87.81 203 ALA A CA 1
ATOM 1584 C C . ALA A 1 203 ? 20.169 10.566 -7.459 1.00 87.81 203 ALA A C 1
ATOM 1586 O O . ALA A 1 203 ? 20.912 11.079 -6.625 1.00 87.81 203 ALA A O 1
ATOM 1587 N N . GLY A 1 204 ? 20.095 9.237 -7.618 1.00 84.19 204 GLY A N 1
ATOM 1588 C CA . GLY A 1 204 ? 20.835 8.275 -6.794 1.00 84.19 204 GLY A CA 1
ATOM 1589 C C . GLY A 1 204 ? 20.298 8.168 -5.365 1.00 84.19 204 GLY A C 1
ATOM 1590 O O . GLY A 1 204 ? 20.987 7.669 -4.483 1.00 84.19 204 GLY A O 1
ATOM 1591 N N . LYS A 1 205 ? 19.073 8.650 -5.122 1.00 88.25 205 LYS A N 1
ATOM 1592 C CA . LYS A 1 205 ? 18.453 8.736 -3.791 1.00 88.25 205 LYS A CA 1
ATOM 1593 C C . LYS A 1 205 ? 17.337 7.720 -3.579 1.00 88.25 205 LYS A C 1
ATOM 1595 O O . LYS A 1 205 ? 16.625 7.773 -2.581 1.00 88.25 205 LYS A O 1
ATOM 1600 N N . GLY A 1 206 ? 17.151 6.786 -4.510 1.00 87.75 206 GLY A N 1
ATOM 1601 C CA . GLY A 1 206 ? 16.058 5.815 -4.434 1.00 87.75 206 GLY A CA 1
ATOM 1602 C C . GLY A 1 206 ? 16.151 4.843 -3.251 1.00 87.75 206 GLY A C 1
ATOM 1603 O O . GLY A 1 206 ? 15.134 4.270 -2.865 1.00 87.75 206 GLY A O 1
ATOM 1604 N N . LEU A 1 207 ? 17.336 4.721 -2.647 1.00 93.06 207 LEU A N 1
ATOM 1605 C CA . LEU A 1 207 ? 17.607 3.976 -1.412 1.00 93.06 207 LEU A CA 1
ATOM 1606 C C . LEU A 1 207 ? 18.083 4.883 -0.263 1.00 93.06 207 LEU A C 1
ATOM 1608 O O . LEU A 1 207 ? 18.642 4.392 0.720 1.00 93.06 207 LEU A O 1
ATOM 1612 N N . SER A 1 208 ? 17.902 6.201 -0.386 1.00 94.06 208 SER A N 1
ATOM 1613 C CA . SER A 1 208 ? 18.229 7.131 0.693 1.00 94.06 208 SER A CA 1
ATOM 1614 C C . SER A 1 208 ? 17.281 6.973 1.870 1.00 94.06 208 SER A C 1
ATOM 1616 O O . SER A 1 208 ? 16.108 6.623 1.711 1.00 94.06 208 SER A O 1
ATOM 1618 N N . ARG A 1 209 ? 17.815 7.301 3.044 1.00 94.44 209 ARG A N 1
ATOM 1619 C CA . ARG A 1 209 ? 17.111 7.393 4.311 1.00 94.44 209 ARG A CA 1
ATOM 1620 C C . ARG A 1 209 ? 15.824 8.195 4.179 1.00 94.44 209 ARG A C 1
ATOM 1622 O O . ARG A 1 209 ? 15.844 9.312 3.658 1.00 94.44 209 ARG A O 1
ATOM 1629 N N . LEU A 1 210 ? 14.716 7.639 4.677 1.00 94.94 210 LEU A N 1
ATOM 1630 C CA . LEU A 1 210 ? 13.459 8.381 4.784 1.00 94.94 210 LEU A CA 1
ATOM 1631 C C . LEU A 1 210 ? 13.682 9.662 5.596 1.00 94.94 210 LEU A C 1
ATOM 1633 O O . LEU A 1 210 ? 14.379 9.662 6.613 1.00 94.94 210 LEU A O 1
ATOM 1637 N N . ALA A 1 211 ? 13.081 10.761 5.144 1.00 93.12 211 ALA A N 1
ATOM 1638 C CA . ALA A 1 211 ? 13.204 12.037 5.833 1.00 93.12 211 ALA A CA 1
ATOM 1639 C C . ALA A 1 211 ? 12.609 11.949 7.246 1.00 93.12 211 ALA A C 1
ATOM 1641 O O . ALA A 1 211 ? 11.570 11.317 7.457 1.00 93.12 211 ALA A O 1
ATOM 1642 N N . ALA A 1 212 ? 13.251 12.614 8.206 1.00 93.25 212 ALA A N 1
ATOM 1643 C CA . ALA A 1 212 ? 12.782 12.633 9.585 1.00 93.25 212 ALA A CA 1
ATOM 1644 C C . ALA A 1 212 ? 11.358 13.218 9.679 1.00 93.25 212 ALA A C 1
ATOM 1646 O O . ALA A 1 212 ? 11.080 14.307 9.174 1.00 93.25 212 ALA A O 1
ATOM 1647 N N . GLY A 1 213 ? 10.461 12.496 10.342 1.00 93.25 213 GLY A N 1
ATOM 1648 C CA . GLY A 1 213 ? 9.049 12.811 10.502 1.00 93.25 213 GLY A CA 1
ATOM 1649 C C . GLY A 1 213 ? 8.181 12.605 9.256 1.00 93.25 213 GLY A C 1
ATOM 1650 O O . GLY A 1 213 ? 7.044 13.081 9.266 1.00 93.25 213 GLY A O 1
ATOM 1651 N N . SER A 1 214 ? 8.686 11.958 8.201 1.00 95.12 214 SER A N 1
ATOM 1652 C CA . SER A 1 214 ? 7.944 11.746 6.947 1.00 95.12 214 SER A CA 1
ATOM 1653 C C . SER A 1 214 ? 6.965 10.574 6.984 1.00 95.12 214 SER A C 1
ATOM 1655 O O . SER A 1 214 ? 6.083 10.510 6.131 1.00 95.12 214 SER A O 1
ATOM 1657 N N . VAL A 1 215 ? 7.087 9.655 7.944 1.00 96.94 215 VAL A N 1
ATOM 1658 C CA . VAL A 1 215 ? 6.171 8.516 8.051 1.00 96.94 215 VAL A CA 1
ATOM 1659 C C . VAL A 1 215 ? 4.885 8.942 8.759 1.00 96.94 215 VAL A C 1
ATOM 1661 O O . VAL A 1 215 ? 4.859 9.203 9.962 1.00 96.94 215 VAL A O 1
ATOM 1664 N N . GLU A 1 216 ? 3.794 8.984 7.998 1.00 96.25 216 GLU A N 1
ATOM 1665 C CA . GLU A 1 216 ? 2.462 9.424 8.439 1.00 96.25 216 GLU A CA 1
ATOM 1666 C C . GLU A 1 216 ? 1.547 8.257 8.829 1.00 96.25 216 GLU A C 1
ATOM 1668 O O . GLU A 1 216 ? 0.499 8.436 9.452 1.00 96.25 216 GLU A O 1
ATOM 1673 N N . GLY A 1 217 ? 1.920 7.044 8.441 1.00 97.06 217 GLY A N 1
ATOM 1674 C CA . GLY A 1 217 ? 1.100 5.859 8.615 1.00 97.06 217 GLY A CA 1
ATOM 1675 C C . GLY A 1 217 ? 1.838 4.587 8.240 1.00 97.06 217 GLY A C 1
ATOM 1676 O O . GLY A 1 217 ? 3.002 4.617 7.838 1.00 97.06 217 GLY A O 1
ATOM 1677 N N . MET A 1 218 ? 1.118 3.476 8.307 1.00 97.56 218 MET A N 1
ATOM 1678 C CA . MET A 1 218 ? 1.617 2.173 7.891 1.00 97.56 218 MET A CA 1
ATOM 1679 C C . MET A 1 218 ? 0.599 1.489 6.988 1.00 97.56 218 MET A C 1
ATOM 1681 O O . MET A 1 218 ? -0.603 1.523 7.259 1.00 97.56 218 MET A O 1
ATOM 1685 N N . ALA A 1 219 ? 1.067 0.886 5.903 1.00 97.69 219 ALA A N 1
ATOM 1686 C CA . ALA A 1 219 ? 0.253 0.048 5.043 1.00 97.69 219 ALA A CA 1
ATOM 1687 C C . ALA A 1 219 ? 0.639 -1.420 5.223 1.00 97.69 219 ALA A C 1
ATOM 1689 O O . ALA A 1 219 ? 1.816 -1.765 5.168 1.00 97.69 219 ALA A O 1
ATOM 1690 N N . VAL A 1 220 ? -0.360 -2.276 5.409 1.00 97.00 220 VAL A N 1
ATOM 1691 C CA . VAL A 1 220 ? -0.191 -3.730 5.394 1.00 97.00 220 VAL A CA 1
ATOM 1692 C C . VAL A 1 220 ? -0.303 -4.193 3.951 1.00 97.00 220 VAL A C 1
ATOM 1694 O O . VAL A 1 220 ? -1.345 -3.987 3.327 1.00 97.00 220 VAL A O 1
ATOM 1697 N N . ASN A 1 221 ? 0.744 -4.801 3.406 1.00 95.38 221 ASN A N 1
ATOM 1698 C CA . ASN A 1 221 ? 0.736 -5.319 2.045 1.00 95.38 221 ASN A CA 1
ATOM 1699 C C . ASN A 1 221 ? 0.197 -6.751 2.020 1.00 95.38 221 ASN A C 1
ATOM 1701 O O . ASN A 1 221 ? 0.893 -7.695 2.381 1.00 95.38 221 ASN A O 1
ATOM 1705 N N . LEU A 1 222 ? -1.061 -6.884 1.601 1.00 92.94 222 LEU A N 1
ATOM 1706 C CA . LEU A 1 222 ? -1.804 -8.147 1.598 1.00 92.94 222 LEU A CA 1
ATOM 1707 C C . LEU A 1 222 ? -1.398 -9.065 0.445 1.00 92.94 222 LEU A C 1
ATOM 1709 O O . LEU A 1 222 ? -1.479 -10.284 0.539 1.00 92.94 222 LEU A O 1
ATOM 1713 N N . HIS A 1 223 ? -1.013 -8.464 -0.675 1.00 90.38 223 HIS A N 1
ATOM 1714 C CA . HIS A 1 223 ? -0.705 -9.167 -1.907 1.00 90.38 223 HIS A CA 1
ATOM 1715 C C . HIS A 1 223 ? 0.307 -8.351 -2.709 1.00 90.38 223 HIS A C 1
ATOM 1717 O O . HIS A 1 223 ? 0.150 -7.139 -2.844 1.00 90.38 223 HIS A O 1
ATOM 1723 N N . ASN A 1 224 ? 1.325 -9.017 -3.249 1.00 90.00 224 ASN A N 1
ATOM 1724 C CA . ASN A 1 224 ? 2.415 -8.390 -3.986 1.00 90.00 224 ASN A CA 1
ATOM 1725 C C . ASN A 1 224 ? 2.831 -9.283 -5.161 1.00 90.00 224 ASN A C 1
ATOM 1727 O O . ASN A 1 224 ? 3.422 -10.338 -4.955 1.00 90.00 224 ASN A O 1
ATOM 1731 N N . ASN A 1 225 ? 2.514 -8.860 -6.383 1.00 90.12 225 ASN A N 1
ATOM 1732 C CA . ASN A 1 225 ? 2.890 -9.522 -7.635 1.00 90.12 225 ASN A CA 1
ATOM 1733 C C . ASN A 1 225 ? 3.749 -8.566 -8.475 1.00 90.12 225 ASN A C 1
ATOM 1735 O O . ASN A 1 225 ? 3.454 -8.249 -9.632 1.00 90.12 225 ASN A O 1
ATOM 1739 N N . LEU A 1 226 ? 4.793 -8.029 -7.849 1.00 88.94 226 LEU A N 1
ATOM 1740 C CA . LEU A 1 226 ? 5.681 -7.045 -8.466 1.00 88.94 226 LEU A CA 1
ATOM 1741 C C . LEU A 1 226 ? 6.928 -7.683 -9.083 1.00 88.94 226 LEU A C 1
ATOM 1743 O O . LEU A 1 226 ? 7.436 -7.221 -10.099 1.00 88.94 226 LEU A O 1
ATOM 1747 N N . TRP A 1 227 ? 7.382 -8.787 -8.511 1.00 81.44 227 TRP A N 1
ATOM 1748 C CA . TRP A 1 227 ? 8.682 -9.385 -8.780 1.00 81.44 227 TRP A CA 1
ATOM 1749 C C . TRP A 1 227 ? 8.686 -10.850 -8.352 1.00 81.44 227 TRP A C 1
ATOM 1751 O O . TRP A 1 227 ? 8.116 -11.236 -7.332 1.00 81.44 227 TRP A O 1
ATOM 1761 N N . ASN A 1 228 ? 9.332 -11.669 -9.169 1.00 72.38 228 ASN A N 1
ATOM 1762 C CA . ASN A 1 228 ? 9.160 -13.116 -9.214 1.00 72.38 228 ASN A CA 1
ATOM 1763 C C . ASN A 1 228 ? 10.201 -13.863 -8.368 1.00 72.38 228 ASN A C 1
ATOM 1765 O O . ASN A 1 228 ? 10.233 -15.089 -8.390 1.00 72.38 228 ASN A O 1
ATOM 1769 N N . THR A 1 229 ? 11.088 -13.147 -7.672 1.00 71.75 229 THR A N 1
ATOM 1770 C CA . THR A 1 229 ? 12.141 -13.755 -6.844 1.00 71.75 229 THR A CA 1
ATOM 1771 C C . THR A 1 229 ? 11.674 -14.047 -5.420 1.00 71.75 229 THR A C 1
ATOM 1773 O O . THR A 1 229 ? 12.166 -14.984 -4.800 1.00 71.75 229 THR A O 1
ATOM 1776 N N . ASN A 1 230 ? 10.728 -13.255 -4.901 1.00 69.75 230 ASN A N 1
ATOM 1777 C CA . ASN A 1 230 ? 10.369 -13.260 -3.478 1.00 69.75 230 ASN A CA 1
ATOM 1778 C C . ASN A 1 230 ? 8.876 -13.523 -3.224 1.00 69.75 230 ASN A C 1
ATOM 1780 O O . ASN A 1 230 ? 8.485 -13.723 -2.077 1.00 69.75 230 ASN A O 1
ATOM 1784 N N . TYR A 1 231 ? 8.048 -13.513 -4.272 1.00 73.56 231 TYR A N 1
ATOM 1785 C CA . TYR A 1 231 ? 6.595 -13.645 -4.176 1.00 73.56 23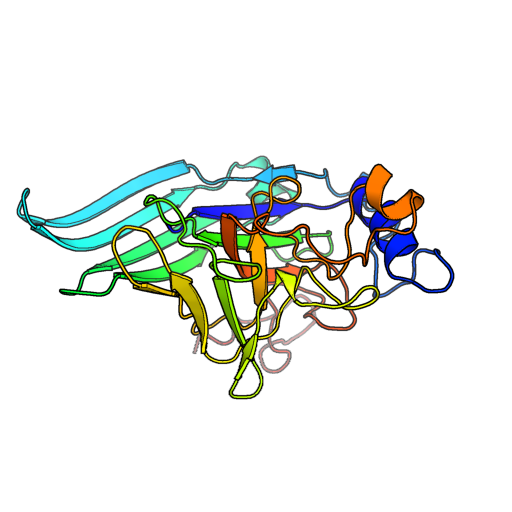1 TYR A CA 1
ATOM 1786 C C . TYR A 1 231 ? 6.072 -14.633 -5.215 1.00 73.56 231 TYR A C 1
ATOM 1788 O O . TYR A 1 231 ? 6.726 -14.903 -6.225 1.00 73.56 231 TYR A O 1
ATOM 1796 N N . ALA A 1 232 ? 4.883 -15.182 -4.961 1.00 68.06 232 ALA A N 1
ATOM 1797 C CA . ALA A 1 232 ? 4.231 -16.078 -5.903 1.00 68.06 232 ALA A CA 1
ATOM 1798 C C . ALA A 1 232 ? 3.989 -15.362 -7.243 1.00 68.06 232 ALA A C 1
ATOM 1800 O O . ALA A 1 232 ? 3.382 -14.295 -7.284 1.00 68.06 232 ALA A O 1
ATOM 1801 N N . LEU A 1 233 ? 4.444 -15.980 -8.338 1.00 65.19 233 LEU A N 1
ATOM 1802 C CA . LEU A 1 233 ? 4.326 -15.433 -9.696 1.00 65.19 233 LEU A CA 1
ATOM 1803 C C . LEU A 1 233 ? 2.867 -15.276 -10.156 1.00 65.19 233 LEU A C 1
ATOM 1805 O O . LEU A 1 233 ? 2.552 -14.400 -10.959 1.00 65.19 233 LEU A O 1
ATOM 1809 N N . TYR A 1 234 ? 1.987 -16.144 -9.657 1.00 67.44 234 TYR A N 1
ATOM 1810 C CA . TYR A 1 234 ? 0.563 -16.145 -9.960 1.00 67.44 234 TYR A CA 1
ATOM 1811 C C . TYR A 1 234 ? -0.217 -15.936 -8.670 1.00 67.44 234 TYR A C 1
ATOM 1813 O O . TYR A 1 234 ? 0.010 -16.651 -7.690 1.00 67.44 234 TYR A O 1
ATOM 1821 N N . TYR A 1 235 ? -1.145 -14.979 -8.682 1.00 63.19 235 TYR A N 1
ATOM 1822 C CA . TYR A 1 235 ? -2.036 -14.740 -7.556 1.00 63.19 235 TYR A CA 1
ATOM 1823 C C . TYR A 1 235 ? -3.497 -14.523 -8.010 1.00 63.19 235 TYR A C 1
ATOM 1825 O O . TYR A 1 235 ? -3.734 -13.626 -8.825 1.00 63.19 235 TYR A O 1
ATOM 1833 N N . PRO A 1 236 ? -4.488 -15.275 -7.483 1.00 64.75 236 PRO A N 1
ATOM 1834 C CA . PRO A 1 236 ? -4.364 -16.241 -6.387 1.00 64.75 236 PRO A CA 1
ATOM 1835 C C . PRO A 1 236 ? -3.440 -17.408 -6.749 1.00 64.75 236 PRO A C 1
ATOM 1837 O O . PRO A 1 236 ? -3.442 -17.884 -7.885 1.00 64.75 236 PRO A O 1
ATOM 1840 N N . PHE A 1 237 ? -2.589 -17.799 -5.797 1.00 63.41 237 PHE A N 1
ATOM 1841 C CA . PHE A 1 237 ? -1.694 -18.926 -6.002 1.00 63.41 237 PHE A CA 1
ATOM 1842 C C . PHE A 1 237 ? -2.522 -20.194 -5.838 1.00 63.41 237 PHE A C 1
ATOM 1844 O O . PHE A 1 237 ? -3.249 -20.359 -4.859 1.00 63.41 237 PHE A O 1
ATOM 1851 N N . PHE A 1 238 ? -2.432 -21.086 -6.813 1.00 66.19 238 PHE A N 1
ATOM 1852 C CA . PHE A 1 238 ? -2.994 -22.412 -6.666 1.00 66.19 238 PHE A CA 1
ATOM 1853 C C . PHE A 1 238 ? -1.895 -23.330 -6.168 1.00 66.19 238 PHE A C 1
ATOM 1855 O O . PHE A 1 238 ? -0.815 -23.398 -6.756 1.00 66.19 238 PHE A O 1
ATOM 1862 N N . ASP A 1 239 ? -2.158 -24.014 -5.062 1.00 64.69 239 ASP A N 1
ATOM 1863 C CA . ASP A 1 239 ? -1.243 -25.034 -4.586 1.00 64.69 239 ASP A CA 1
ATOM 1864 C C . ASP A 1 239 ? -1.232 -26.189 -5.605 1.00 64.69 239 ASP A C 1
ATOM 1866 O O . ASP A 1 239 ? -2.287 -26.774 -5.880 1.00 64.69 239 ASP A O 1
ATOM 1870 N N . PRO A 1 240 ? -0.061 -26.517 -6.184 1.00 68.88 240 PRO A N 1
ATOM 1871 C CA . PRO A 1 240 ? 0.052 -27.500 -7.254 1.00 68.88 240 PRO A CA 1
ATOM 1872 C C . PRO A 1 240 ? -0.446 -28.889 -6.845 1.00 68.88 240 PRO A C 1
ATOM 1874 O O . PRO A 1 240 ? -0.821 -29.672 -7.714 1.00 68.88 240 PRO A O 1
ATOM 1877 N N . ARG A 1 241 ? -0.527 -29.193 -5.541 1.00 74.75 241 ARG A N 1
ATOM 1878 C CA . ARG A 1 241 ? -1.129 -30.438 -5.032 1.00 74.75 241 ARG A CA 1
ATOM 1879 C C . ARG A 1 241 ? -2.623 -30.548 -5.346 1.00 74.75 241 ARG A C 1
ATOM 1881 O O . ARG A 1 241 ? -3.142 -31.657 -5.419 1.00 74.75 241 ARG A O 1
ATOM 1888 N N . PHE A 1 242 ? -3.308 -29.423 -5.542 1.00 76.50 242 PHE A N 1
ATOM 1889 C CA . PHE A 1 242 ? -4.729 -29.363 -5.898 1.00 76.50 242 PHE A CA 1
ATOM 1890 C C . PHE A 1 242 ? -4.951 -29.016 -7.376 1.00 76.50 242 PHE A C 1
ATOM 1892 O O . PHE A 1 242 ? -6.064 -28.662 -7.775 1.00 76.50 242 PHE A O 1
ATOM 1899 N N . CYS A 1 243 ? -3.909 -29.136 -8.202 1.00 73.12 243 CYS A N 1
ATOM 1900 C CA . CYS A 1 243 ? -3.965 -28.893 -9.636 1.00 73.12 243 CYS A CA 1
ATOM 1901 C C . CYS A 1 243 ? -3.814 -30.193 -10.431 1.00 73.12 243 CYS A C 1
ATOM 1903 O O . CYS A 1 243 ? -2.835 -30.915 -10.280 1.00 73.12 243 CYS A O 1
ATOM 1905 N N . ALA A 1 244 ? -4.756 -30.457 -11.339 1.00 82.75 244 ALA A N 1
ATOM 1906 C CA . ALA A 1 244 ? -4.606 -31.478 -12.381 1.00 82.75 244 ALA A CA 1
ATOM 1907 C C . ALA A 1 244 ? -3.782 -30.960 -13.579 1.00 82.75 244 ALA A C 1
ATOM 1909 O O . ALA A 1 244 ? -3.319 -31.736 -14.410 1.00 82.75 244 ALA A O 1
ATOM 1910 N N . GLY A 1 245 ? -3.586 -29.640 -13.661 1.00 71.00 245 GLY A N 1
ATOM 1911 C CA . GLY A 1 245 ? -2.723 -28.969 -14.628 1.00 71.00 245 GLY A CA 1
ATOM 1912 C C . GLY A 1 245 ? -2.645 -27.460 -14.357 1.00 71.00 245 GLY A C 1
ATOM 1913 O O . GLY A 1 245 ? -3.385 -26.964 -13.506 1.00 71.00 245 GLY A O 1
ATOM 1914 N N . PRO A 1 246 ? -1.808 -26.703 -15.092 1.00 54.50 246 PRO A N 1
ATOM 1915 C CA . PRO A 1 246 ? -1.555 -25.275 -14.836 1.00 54.50 246 PRO A CA 1
ATOM 1916 C C . PRO A 1 246 ? -2.796 -24.370 -14.902 1.00 54.50 246 PRO A C 1
ATOM 1918 O O . PRO A 1 246 ? -2.784 -23.270 -14.363 1.00 54.50 246 PRO A O 1
ATOM 1921 N N . LEU A 1 247 ? -3.856 -24.827 -15.576 1.00 62.00 247 LEU A N 1
ATOM 1922 C CA . LEU A 1 247 ? -5.128 -24.114 -15.742 1.00 62.00 247 LEU A CA 1
ATOM 1923 C C . LEU A 1 247 ? -6.313 -24.845 -15.089 1.00 62.00 247 LEU A C 1
ATOM 1925 O O . LEU A 1 247 ? -7.452 -24.403 -15.200 1.00 62.00 247 LEU A O 1
ATOM 1929 N N . GLN A 1 248 ? -6.067 -25.987 -14.446 1.00 73.19 248 GLN A N 1
ATOM 1930 C CA . GLN A 1 248 ? -7.090 -26.824 -13.821 1.00 73.19 248 GLN A CA 1
ATOM 1931 C C . GLN A 1 248 ? -6.711 -27.051 -12.366 1.00 73.19 248 GLN A C 1
ATOM 1933 O O . GLN A 1 248 ? -6.212 -28.111 -11.987 1.00 73.19 248 GLN A O 1
ATOM 1938 N N . CYS A 1 249 ? -6.943 -26.022 -11.565 1.00 66.19 249 CYS A N 1
ATOM 1939 C CA . CYS A 1 249 ? -6.648 -26.015 -10.146 1.00 66.19 249 CYS A CA 1
ATOM 1940 C C . CYS A 1 249 ? -7.922 -25.852 -9.331 1.00 66.19 249 CYS A C 1
ATOM 1942 O O . CYS A 1 249 ? -8.793 -25.049 -9.667 1.00 66.19 249 CYS A O 1
ATOM 1944 N N . ARG A 1 250 ? -8.025 -26.614 -8.244 1.00 69.12 250 ARG A N 1
ATOM 1945 C CA . ARG A 1 250 ? -9.031 -26.395 -7.205 1.00 69.12 250 ARG A CA 1
ATOM 1946 C C . ARG A 1 250 ? -8.422 -25.520 -6.118 1.00 69.12 250 ARG A C 1
ATOM 1948 O O . ARG A 1 250 ? -7.224 -25.590 -5.853 1.00 69.12 250 ARG A O 1
ATOM 1955 N N . ASN A 1 251 ? -9.244 -24.679 -5.503 1.00 59.06 251 ASN A N 1
ATOM 1956 C CA . ASN A 1 251 ? -8.791 -23.848 -4.397 1.00 59.06 251 ASN A CA 1
ATOM 1957 C C . ASN A 1 251 ? -8.493 -24.753 -3.185 1.00 59.06 251 ASN A C 1
ATOM 1959 O O . ASN A 1 251 ? -9.273 -25.667 -2.902 1.00 59.06 251 ASN A O 1
ATOM 1963 N N . SER A 1 252 ? -7.388 -24.527 -2.474 1.00 54.00 252 SER A N 1
ATOM 1964 C CA . SER A 1 252 ? -6.976 -25.374 -1.340 1.00 54.00 252 SER A CA 1
ATOM 1965 C C . SER A 1 252 ? -7.957 -25.315 -0.162 1.00 54.00 252 SER A C 1
ATOM 1967 O O . SER A 1 252 ? -7.949 -26.203 0.682 1.00 54.00 252 SER A O 1
ATOM 1969 N N . ALA A 1 253 ? -8.820 -24.293 -0.126 1.00 47.19 253 ALA A N 1
ATOM 1970 C CA . ALA A 1 253 ? -9.877 -24.111 0.869 1.00 47.19 253 ALA A CA 1
ATOM 1971 C C . ALA A 1 253 ? -11.230 -24.756 0.488 1.00 47.19 253 ALA A C 1
ATOM 1973 O O . ALA A 1 253 ? -12.214 -24.548 1.187 1.00 47.19 253 ALA A O 1
ATOM 1974 N N . SER A 1 254 ? -11.309 -25.499 -0.625 1.00 47.28 254 SER A N 1
ATOM 1975 C CA . SER A 1 254 ? -12.561 -26.130 -1.107 1.00 47.28 254 SER A CA 1
ATOM 1976 C C . SER A 1 254 ? -12.797 -27.552 -0.568 1.00 47.28 254 SER A C 1
ATOM 1978 O O . SER A 1 254 ? -13.565 -28.295 -1.182 1.00 47.28 254 SER A O 1
ATOM 1980 N N . ALA A 1 255 ? -12.073 -27.966 0.476 1.00 40.72 255 ALA A N 1
ATOM 1981 C CA . ALA A 1 255 ? -12.185 -29.307 1.054 1.00 40.72 255 ALA A CA 1
ATOM 1982 C C . ALA A 1 255 ? -13.410 -29.433 1.967 1.00 40.72 255 ALA A C 1
ATOM 1984 O O . ALA A 1 255 ? 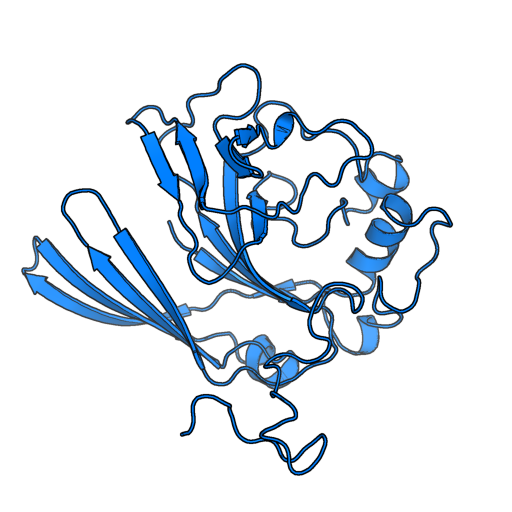-13.623 -28.511 2.785 1.00 40.72 255 ALA A O 1
#

pLDDT: mean 89.57, std 10.47, range [40.72, 98.62]

Organism: NCBI:txid878477

Sequence (255 aa):
MGAYAYQTFNDTEWKPFTYAYCLDHQMQAGFSKPNSNNFSESRVWRPTLEHLWISGSSNAFDFAVAELRMPRKSSETYGAPHTIFVNISVSRNSLDLDFITVGKLPTMIGESSSVAFRPSPALKRHLGSAWRLRKLGQEIDPEGVQDGGSQYTHGVWGGATVDTAHGHMTLDSWDAINMNPITPDFPMGNPLPASYHEATAKAGKGLSRLAAGSVEGMAVNLHNNLWNTNYALYYPFFDPRFCAGPLQCRNSASA